Protein AF-A0A958F576-F1 (afdb_monomer)

Foldseek 3Di:
DDDDPVVVVVVVVVVVVVVVVVVVVVVVVVPPPPPDPALLCQQVAAKDFWKKFCVLVVVPDQWIKIKTWGQDPPQKIWIKIFIARQAEQQGADIDIDIGHNVVVVVVVVVVCVPTPMDGDPLLCSLLSNVVSQVRNVLLVHHHDPCCVSRNSNNRPRHNVPDPDDRHGHDPPAHEAEDDPPQDPVNLVVSQVSNCVNQNNPRYHYDYPDDPPPPPDDDDD

Nearest PDB structures (foldseek):
  3n8b-assembly1_A  TM=5.168E-01  e=1.130E+00  Borreliella burgdorferi
  3nm7-assembly2_D  TM=4.963E-01  e=9.436E-01  Borreliella burgdorferi
  3nm7-assembly1_A  TM=4.891E-01  e=9.436E-01  Borreliella burgdorferi
  1yqf-assembly2_E  TM=3.258E-01  e=5.085E+00  Leishmania major

Radius of gyration: 24.48 Å; Cα contacts (8 Å, |Δi|>4): 348; chains: 1; bounding box: 50×75×63 Å

Sequence (220 aa):
MAKSKKQKQKKLAAKRGKKVIKKKRALAQAGPASAVKTFSDAGRFPVHESLVSTELFDGNVGMCTAILSRKLPAGHIAAGVFMIDLYCLGVKNADARIFTTYEYREYIALLEQRHNFREIEAPCLVKLVQSSVDYARDLGLLPHNDYRKAHKIFGDIDAATCATEYTFGKDGKPFYIAGPYDSPLRIKQIVDQLTKRLGPDGFEVVIPMGNVDDFGDEAD

Secondary structure (DSSP, 8-state):
----HHHHHHHHHHHHHHHHHHHHHHHHHTSSTTS-SSGGGGGGSPEEEEEEEGGGGSTT--EEEEEEEEE-GGGEEEEEEEEEETTTTEEEEEEEEEEEHHHHHHHHHHHHTT--EEE--HHHHHHHHHHHHHHHHHTT----TTHHHHGGGGTT--GGG-------SBTTB-EEE--TT--HHHHHHHHHHHHHHH-TTSSEEE-----S-S------

Structure (mmCIF, N/CA/C/O backbone):
data_AF-A0A958F576-F1
#
_entry.id   AF-A0A958F576-F1
#
loop_
_atom_site.group_PDB
_atom_site.id
_atom_site.type_symbol
_atom_site.label_atom_id
_atom_site.label_alt_id
_atom_site.label_comp_id
_atom_site.label_asym_id
_atom_site.label_entity_id
_atom_site.label_seq_id
_atom_site.pdbx_PDB_ins_code
_atom_site.Cartn_x
_atom_site.Cartn_y
_atom_site.Cartn_z
_atom_site.occupancy
_atom_site.B_iso_or_equiv
_atom_site.auth_seq_id
_atom_site.auth_comp_id
_atom_site.auth_asym_id
_atom_site.auth_atom_id
_atom_site.pdbx_PDB_model_num
ATOM 1 N N . MET A 1 1 ? 20.887 57.560 -30.561 1.00 47.50 1 MET A N 1
ATOM 2 C CA . MET A 1 1 ? 21.987 56.741 -29.993 1.00 47.50 1 MET A CA 1
ATOM 3 C C . MET A 1 1 ? 21.957 55.317 -30.553 1.00 47.50 1 MET A C 1
ATOM 5 O O . MET A 1 1 ? 21.042 54.554 -30.259 1.00 47.50 1 MET A O 1
ATOM 9 N N . ALA A 1 2 ? 22.915 54.967 -31.417 1.00 49.81 2 ALA A N 1
ATOM 10 C CA . ALA A 1 2 ? 22.964 53.680 -32.113 1.00 49.81 2 ALA A CA 1
ATOM 11 C C . ALA A 1 2 ? 23.602 52.593 -31.228 1.00 49.81 2 ALA A C 1
ATOM 13 O O . ALA A 1 2 ? 24.783 52.664 -30.901 1.00 49.81 2 ALA A O 1
ATOM 14 N N . LYS A 1 3 ? 22.837 51.561 -30.843 1.00 50.25 3 LYS A N 1
ATOM 15 C CA . LYS A 1 3 ? 23.388 50.396 -30.124 1.00 50.25 3 LYS A CA 1
ATOM 16 C C . LYS A 1 3 ? 24.477 49.740 -30.985 1.00 50.25 3 LYS A C 1
ATOM 18 O O . LYS A 1 3 ? 24.178 49.264 -32.083 1.00 50.25 3 LYS A O 1
ATOM 23 N N . SER A 1 4 ? 25.713 49.732 -30.477 1.00 59.97 4 SER A N 1
ATOM 24 C CA . SER A 1 4 ? 26.921 49.219 -31.141 1.00 59.97 4 SER A CA 1
ATOM 25 C C . SER A 1 4 ? 26.678 47.858 -31.808 1.00 59.97 4 SER A C 1
ATOM 27 O O . SER A 1 4 ? 26.102 46.950 -31.198 1.00 59.97 4 SER A O 1
ATOM 29 N N . LYS A 1 5 ? 27.137 47.699 -33.062 1.00 57.03 5 LYS A N 1
ATOM 30 C CA . LYS A 1 5 ? 27.028 46.464 -33.873 1.00 57.03 5 LYS A CA 1
ATOM 31 C C . LYS A 1 5 ? 27.432 45.200 -33.083 1.00 57.03 5 LYS A C 1
ATOM 33 O O . LYS A 1 5 ? 26.807 44.149 -33.241 1.00 57.03 5 LYS A O 1
ATOM 38 N N . LYS A 1 6 ? 28.373 45.334 -32.137 1.00 58.56 6 LYS A N 1
ATOM 39 C CA . LYS A 1 6 ? 28.862 44.275 -31.233 1.00 58.56 6 LYS A CA 1
ATOM 40 C C . LYS A 1 6 ? 27.783 43.749 -30.266 1.00 58.56 6 LYS A C 1
ATOM 42 O O . LYS A 1 6 ? 27.692 42.546 -30.027 1.00 58.56 6 LYS A O 1
ATOM 47 N N . GLN A 1 7 ? 26.893 44.613 -29.766 1.00 55.12 7 GLN A N 1
ATOM 48 C CA . GLN A 1 7 ? 25.775 44.212 -28.896 1.00 55.12 7 GLN A CA 1
ATOM 49 C C . GLN A 1 7 ? 24.659 43.486 -29.669 1.00 55.12 7 GLN A C 1
ATOM 51 O O . GLN A 1 7 ? 24.026 42.573 -29.130 1.00 55.12 7 GLN A O 1
ATOM 56 N N . LYS A 1 8 ? 24.431 43.846 -30.943 1.00 59.03 8 LYS A N 1
ATOM 57 C CA . LYS A 1 8 ? 23.467 43.150 -31.818 1.00 59.03 8 LYS A CA 1
ATOM 58 C C . LYS A 1 8 ? 23.947 41.736 -32.178 1.00 59.03 8 LYS A C 1
ATOM 60 O O . LYS A 1 8 ? 23.158 40.797 -32.068 1.00 59.03 8 LYS A O 1
ATOM 65 N N . GLN A 1 9 ? 25.231 41.556 -32.504 1.00 63.03 9 GLN A N 1
ATOM 66 C CA . GLN A 1 9 ? 25.816 40.230 -32.774 1.00 63.03 9 GLN A CA 1
ATOM 67 C C . GLN A 1 9 ? 25.763 39.297 -31.554 1.00 63.03 9 GLN A C 1
ATOM 69 O O . GLN A 1 9 ? 25.331 38.150 -31.686 1.00 63.03 9 GLN A O 1
ATOM 74 N N . LYS A 1 10 ? 26.085 39.790 -30.347 1.00 64.38 10 LYS A N 1
ATOM 75 C CA . LYS A 1 10 ? 26.026 38.982 -29.111 1.00 64.38 10 LYS A CA 1
ATOM 76 C C . LYS A 1 10 ? 24.599 38.504 -28.790 1.00 64.38 10 LYS A C 1
ATOM 78 O O . LYS A 1 10 ? 24.405 37.356 -28.396 1.00 64.38 10 LYS A O 1
ATOM 83 N N . LYS A 1 11 ? 23.576 39.337 -29.034 1.00 60.34 11 LYS A N 1
ATOM 84 C CA . LYS A 1 11 ? 22.159 38.945 -28.872 1.00 60.34 11 LYS A CA 1
ATOM 85 C C . LYS A 1 11 ? 21.701 37.900 -29.895 1.00 60.34 11 LYS A C 1
ATOM 87 O O . LYS A 1 11 ? 20.931 37.009 -29.539 1.00 60.34 11 LYS A O 1
ATOM 92 N N . LEU A 1 12 ? 22.159 37.987 -31.145 1.00 60.62 12 LEU A N 1
ATOM 93 C CA . LEU A 1 12 ? 21.833 37.005 -32.187 1.00 60.62 12 LEU A CA 1
ATOM 94 C C . LEU A 1 12 ? 22.478 35.641 -31.903 1.00 60.62 12 LEU A C 1
ATOM 96 O O . LEU A 1 12 ? 21.800 34.618 -32.019 1.00 60.62 12 LEU A O 1
ATOM 100 N N . ALA A 1 13 ? 23.734 35.627 -31.447 1.00 65.31 13 ALA A N 1
ATOM 101 C CA . ALA A 1 13 ? 24.424 34.411 -31.016 1.00 65.31 13 ALA A CA 1
ATOM 102 C C . ALA A 1 13 ? 23.729 33.756 -29.808 1.00 65.31 13 ALA A C 1
ATOM 104 O O . ALA A 1 13 ? 23.451 32.558 -29.835 1.00 65.31 13 ALA A O 1
ATOM 105 N N . ALA A 1 14 ? 23.325 34.544 -28.804 1.00 63.31 14 ALA A N 1
ATOM 106 C CA . ALA A 1 14 ? 22.578 34.041 -27.648 1.00 63.31 14 ALA A CA 1
ATOM 107 C C . ALA A 1 14 ? 21.194 33.473 -28.027 1.00 63.31 14 ALA A C 1
ATOM 109 O O . ALA A 1 14 ? 20.782 32.437 -27.505 1.00 63.31 14 ALA A O 1
ATOM 110 N N . LYS A 1 15 ? 20.473 34.105 -28.968 1.00 64.62 15 LYS A N 1
ATOM 111 C CA . LYS A 1 15 ? 19.193 33.579 -29.483 1.00 64.62 15 LYS A CA 1
ATOM 112 C C . LYS A 1 15 ? 19.375 32.278 -30.270 1.00 64.62 15 LYS A C 1
ATOM 114 O O . LYS A 1 15 ? 18.554 31.373 -30.126 1.00 64.62 15 LYS A O 1
ATOM 119 N N . ARG A 1 16 ? 20.437 32.163 -31.075 1.00 65.31 16 ARG A N 1
ATOM 120 C CA . ARG A 1 16 ? 20.791 30.923 -31.787 1.00 65.31 16 ARG A CA 1
ATOM 121 C C . ARG A 1 16 ? 21.164 29.806 -30.811 1.00 65.31 16 ARG A C 1
ATOM 123 O O . ARG A 1 16 ? 20.603 28.723 -30.929 1.00 65.31 16 ARG A O 1
ATOM 130 N N . GLY A 1 17 ? 21.982 30.092 -29.796 1.00 59.75 17 GLY A N 1
ATOM 131 C CA . GLY A 1 17 ? 22.319 29.142 -28.730 1.00 59.75 17 GLY A CA 1
ATOM 132 C C . GLY A 1 17 ? 21.080 28.622 -27.995 1.00 59.75 17 GLY A C 1
ATOM 133 O O . GLY A 1 17 ? 20.888 27.415 -27.886 1.00 59.75 17 GLY A O 1
ATOM 134 N N . LYS A 1 18 ? 20.157 29.514 -27.608 1.00 64.00 18 LYS A N 1
ATOM 135 C CA . LYS A 1 18 ? 18.875 29.125 -26.987 1.00 64.00 18 LYS A CA 1
ATOM 136 C C . LYS A 1 18 ? 17.995 28.272 -27.910 1.00 64.00 18 LYS A C 1
ATOM 138 O O . LYS A 1 18 ? 17.372 27.325 -27.439 1.00 64.00 18 LYS A O 1
ATOM 143 N N . LYS A 1 19 ? 17.956 28.559 -29.219 1.00 61.44 19 LYS A N 1
ATOM 144 C CA . LYS A 1 19 ? 17.225 27.735 -30.203 1.00 61.44 19 LYS A CA 1
ATOM 145 C C . LYS A 1 19 ? 17.846 26.347 -30.377 1.00 61.44 19 LYS A C 1
ATOM 147 O O . LYS A 1 19 ? 17.103 25.375 -30.453 1.00 61.44 19 LYS A O 1
ATOM 152 N N . VAL A 1 20 ? 19.175 26.240 -30.396 1.00 63.12 20 VAL A N 1
ATOM 153 C CA . VAL A 1 20 ? 19.886 24.953 -30.494 1.00 63.12 20 VAL A CA 1
ATOM 154 C C . VAL A 1 20 ? 19.676 24.115 -29.232 1.00 63.12 20 VAL A C 1
ATOM 156 O O . VAL A 1 20 ? 19.376 22.932 -29.346 1.00 63.12 20 VAL A O 1
ATOM 159 N N . ILE A 1 21 ? 19.729 24.725 -28.043 1.00 64.12 21 ILE A N 1
ATOM 160 C CA . ILE A 1 21 ? 19.433 24.046 -26.769 1.00 64.12 21 ILE A CA 1
ATOM 161 C C . ILE A 1 21 ? 17.972 23.580 -26.728 1.00 64.12 21 ILE A C 1
ATOM 163 O O . ILE A 1 21 ? 17.709 22.434 -26.373 1.00 64.12 21 ILE A O 1
ATOM 167 N N . LYS A 1 22 ? 17.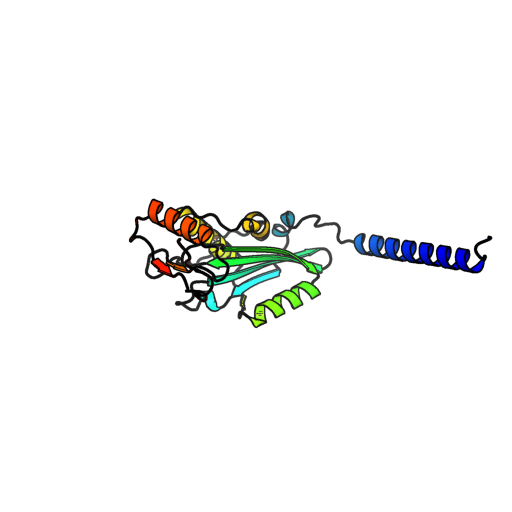017 24.418 -27.160 1.00 62.47 22 LYS A N 1
ATOM 168 C CA . LYS A 1 22 ? 15.595 24.039 -27.239 1.00 62.47 22 LYS A CA 1
ATOM 169 C C . LYS A 1 22 ? 15.362 22.897 -28.235 1.00 62.47 22 LYS A C 1
ATOM 171 O O . LYS A 1 22 ? 14.608 21.983 -27.927 1.00 62.47 22 LYS A O 1
ATOM 176 N N . LYS A 1 23 ? 16.040 22.911 -29.390 1.00 61.75 23 LYS A N 1
ATOM 177 C CA . LYS A 1 23 ? 15.965 21.840 -30.398 1.00 61.75 23 LYS A CA 1
ATOM 178 C C . LYS A 1 23 ? 16.600 20.539 -29.893 1.00 61.75 23 LYS A C 1
ATOM 180 O O . LYS A 1 23 ? 16.002 19.491 -30.074 1.00 61.75 23 LYS A O 1
ATOM 185 N N . LYS A 1 24 ? 17.745 20.601 -29.198 1.00 60.56 24 LYS A N 1
ATOM 186 C CA . LYS A 1 24 ? 18.370 19.436 -28.540 1.00 60.56 24 LYS A CA 1
ATOM 187 C C . LYS A 1 24 ? 17.491 18.853 -27.429 1.00 60.56 24 LYS A C 1
ATOM 189 O O . LYS A 1 24 ? 17.358 17.642 -27.367 1.00 60.56 24 LYS A O 1
ATOM 194 N N . ARG A 1 25 ? 16.836 19.689 -26.610 1.00 59.47 25 ARG A N 1
ATOM 195 C CA . ARG A 1 25 ? 15.838 19.237 -25.619 1.00 59.47 25 ARG A CA 1
ATOM 196 C C . ARG A 1 25 ? 14.621 18.583 -26.276 1.00 59.47 25 ARG A C 1
ATOM 198 O O . ARG A 1 25 ? 14.193 17.538 -25.816 1.00 59.47 25 ARG A O 1
ATOM 205 N N . ALA A 1 26 ? 14.101 19.163 -27.358 1.00 58.22 26 ALA A N 1
ATOM 206 C CA . ALA A 1 26 ? 12.977 18.589 -28.098 1.00 58.22 26 ALA A CA 1
ATOM 207 C C . ALA A 1 26 ? 13.342 17.254 -28.774 1.00 58.22 26 ALA A C 1
ATOM 209 O O . ALA A 1 26 ? 12.542 16.334 -28.756 1.00 58.22 26 ALA A O 1
ATOM 210 N N . LEU A 1 27 ? 14.561 17.123 -29.311 1.00 56.56 27 LEU A N 1
ATOM 211 C CA . LEU A 1 27 ? 15.077 15.871 -29.881 1.00 56.56 27 LEU A CA 1
ATOM 212 C C . LEU A 1 27 ? 15.361 14.810 -28.805 1.00 56.56 27 LEU A C 1
ATOM 214 O O . LEU A 1 27 ? 15.092 13.640 -29.037 1.00 56.56 27 LEU A O 1
ATOM 218 N N . ALA A 1 28 ? 15.834 15.210 -27.619 1.00 56.44 28 ALA A N 1
ATOM 219 C CA . ALA A 1 28 ? 15.998 14.313 -26.471 1.00 56.44 28 ALA A CA 1
ATOM 220 C C . ALA A 1 28 ? 14.649 13.831 -25.902 1.00 56.44 28 ALA A C 1
ATOM 222 O O . ALA A 1 28 ? 14.557 12.712 -25.415 1.00 56.44 28 ALA A O 1
ATOM 223 N N . GLN A 1 29 ? 13.595 14.647 -26.011 1.00 55.66 29 GLN A N 1
ATOM 224 C CA . GLN A 1 29 ? 12.214 14.262 -25.686 1.00 55.66 29 GLN A CA 1
ATOM 225 C C . GLN A 1 29 ? 11.520 13.472 -26.811 1.00 55.66 29 GLN A C 1
ATOM 227 O O . GLN A 1 29 ? 10.472 12.885 -26.572 1.00 55.66 29 GLN A O 1
ATOM 232 N N . ALA A 1 30 ? 12.091 13.446 -28.019 1.00 49.88 30 ALA A N 1
ATOM 233 C CA . ALA A 1 30 ? 11.545 12.771 -29.199 1.00 49.88 30 ALA A CA 1
ATOM 234 C C . ALA A 1 30 ? 12.306 11.483 -29.574 1.00 49.88 30 ALA A C 1
ATOM 236 O O . ALA A 1 30 ? 12.159 10.984 -30.689 1.00 49.88 30 ALA A O 1
ATOM 237 N N . GLY A 1 31 ? 13.125 10.942 -28.662 1.00 46.16 31 GLY A N 1
ATOM 238 C CA . GLY A 1 31 ? 13.634 9.573 -28.784 1.00 46.16 31 GLY A CA 1
ATOM 239 C C . GLY A 1 31 ? 12.496 8.539 -28.709 1.00 46.16 31 GLY A C 1
ATOM 240 O O . GLY A 1 31 ? 11.346 8.915 -28.488 1.00 46.16 31 GLY A O 1
ATOM 241 N N . PRO A 1 32 ? 12.775 7.225 -28.813 1.00 42.78 32 PRO A N 1
ATOM 242 C CA . PRO A 1 32 ? 11.759 6.158 -28.865 1.00 42.78 32 PRO A CA 1
ATOM 243 C C . PRO A 1 32 ? 10.884 6.016 -27.598 1.00 42.78 32 PRO A C 1
ATOM 245 O O . PRO A 1 32 ? 10.101 5.079 -27.479 1.00 42.78 32 PRO A O 1
ATOM 248 N N . ALA A 1 33 ? 10.984 6.950 -26.652 1.00 45.16 33 ALA A N 1
ATOM 249 C CA . ALA A 1 33 ? 10.232 7.065 -25.407 1.00 45.16 33 ALA A CA 1
ATOM 250 C C . ALA A 1 33 ? 8.749 7.475 -25.597 1.00 45.16 33 ALA A C 1
ATOM 252 O O . ALA A 1 33 ? 8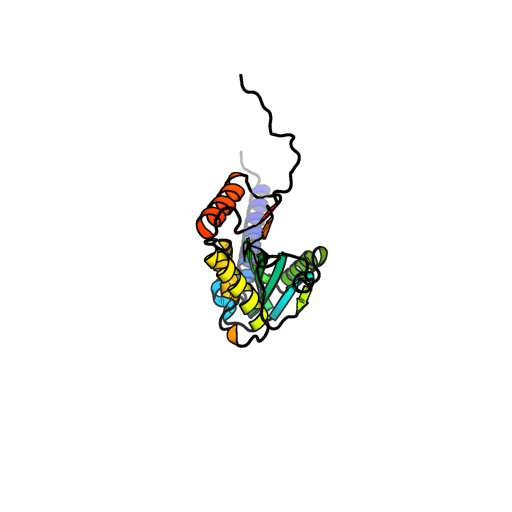.175 8.150 -24.750 1.00 45.16 33 ALA A O 1
ATOM 253 N N . SER A 1 34 ? 8.104 7.081 -26.701 1.00 46.72 34 SER A N 1
ATOM 254 C CA . SER A 1 34 ? 6.727 7.490 -27.036 1.00 46.72 34 SER A CA 1
ATOM 255 C C . SER A 1 34 ? 5.647 6.450 -26.697 1.00 46.72 34 SER A C 1
ATOM 257 O O . SER A 1 34 ? 4.468 6.720 -26.931 1.00 46.72 34 SER A O 1
ATOM 259 N N . ALA A 1 35 ? 5.992 5.268 -26.182 1.00 51.31 35 ALA A N 1
ATOM 260 C CA . ALA A 1 35 ? 4.990 4.220 -25.963 1.00 51.31 35 ALA A CA 1
ATOM 261 C C . ALA A 1 35 ? 4.132 4.428 -24.699 1.00 51.31 35 ALA A C 1
ATOM 263 O O . ALA A 1 35 ? 2.982 4.007 -24.680 1.00 51.31 35 ALA A O 1
ATOM 264 N N . VAL A 1 36 ? 4.645 5.106 -23.665 1.00 55.22 36 VAL A N 1
ATOM 265 C CA . VAL A 1 36 ? 3.916 5.317 -22.401 1.00 55.22 36 VAL A CA 1
ATOM 266 C C . VAL A 1 36 ? 3.690 6.808 -22.200 1.00 55.22 36 VAL A C 1
ATOM 268 O O . VAL A 1 36 ? 4.561 7.524 -21.713 1.00 55.22 36 VAL A O 1
ATOM 271 N N . LYS A 1 37 ? 2.519 7.299 -22.618 1.00 61.12 37 LYS A N 1
ATOM 272 C CA . LYS A 1 37 ? 2.140 8.712 -22.438 1.00 61.12 37 LYS A CA 1
ATOM 273 C C . LYS A 1 37 ? 1.656 9.005 -21.017 1.00 61.12 37 LYS A C 1
ATOM 275 O O . LYS A 1 37 ? 1.690 10.159 -20.598 1.00 61.12 37 LYS A O 1
ATOM 280 N N . THR A 1 38 ? 1.197 7.986 -20.283 1.00 79.38 38 THR A N 1
ATOM 281 C CA . THR A 1 38 ? 0.620 8.131 -18.940 1.00 79.38 38 THR A CA 1
ATOM 282 C C . THR A 1 38 ? 0.954 6.934 -18.046 1.00 79.38 38 THR A C 1
ATOM 284 O O . THR A 1 38 ? 1.108 5.818 -18.531 1.00 79.38 38 THR A O 1
ATOM 287 N N . PHE A 1 39 ? 1.031 7.149 -16.727 1.00 88.56 39 PHE A N 1
ATOM 288 C CA . PHE A 1 39 ? 1.230 6.071 -15.743 1.00 88.56 39 PHE A CA 1
ATOM 289 C C . PHE A 1 39 ? 0.133 4.994 -15.813 1.00 88.56 39 PHE A C 1
ATOM 291 O O . PHE A 1 39 ? 0.384 3.837 -15.500 1.00 88.56 39 PHE A O 1
ATOM 298 N N . SER A 1 40 ? -1.072 5.361 -16.256 1.00 86.50 40 SER A N 1
ATOM 299 C CA . SER A 1 40 ? -2.235 4.472 -16.318 1.00 86.50 40 SER A CA 1
ATOM 300 C C . SER A 1 40 ? -2.026 3.228 -17.187 1.00 86.50 40 SER A C 1
ATOM 302 O O . SER A 1 40 ? -2.685 2.222 -16.951 1.00 86.50 40 SER A O 1
ATOM 304 N N . ASP A 1 41 ? -1.105 3.274 -18.154 1.00 89.56 41 ASP A N 1
ATOM 305 C CA . ASP A 1 41 ? -0.807 2.145 -19.043 1.00 89.56 41 ASP A CA 1
ATOM 306 C C . ASP A 1 41 ? 0.246 1.180 -18.465 1.00 89.56 41 ASP A C 1
ATOM 308 O O . ASP A 1 41 ? 0.487 0.112 -19.030 1.00 89.56 41 ASP A O 1
ATOM 312 N N . ALA A 1 42 ? 0.881 1.534 -17.341 1.00 93.81 42 ALA A N 1
ATOM 313 C CA . ALA A 1 42 ? 2.022 0.805 -16.786 1.00 93.81 42 ALA A CA 1
ATOM 314 C C . ALA A 1 42 ? 1.699 -0.647 -16.394 1.00 93.81 42 ALA A C 1
ATOM 316 O O . ALA A 1 42 ? 2.565 -1.513 -16.502 1.00 93.81 42 ALA A O 1
ATOM 317 N N . GLY A 1 43 ? 0.456 -0.927 -15.990 1.00 95.25 43 GLY A N 1
ATOM 318 C CA . GLY A 1 43 ? 0.023 -2.262 -15.568 1.00 95.25 43 GLY A CA 1
ATOM 319 C C . GLY A 1 43 ? 0.096 -3.339 -16.659 1.00 95.25 43 GLY A C 1
ATOM 320 O O . GLY A 1 43 ? 0.063 -4.516 -16.334 1.00 95.25 43 GLY A O 1
ATOM 321 N N . ARG A 1 44 ? 0.235 -2.962 -17.938 1.00 94.50 44 ARG A N 1
ATOM 322 C CA . ARG A 1 44 ? 0.343 -3.897 -19.076 1.00 94.50 44 ARG A CA 1
ATOM 323 C C . ARG A 1 44 ? 1.754 -4.429 -19.324 1.00 94.50 44 ARG A C 1
ATOM 325 O O . ARG A 1 44 ? 1.945 -5.294 -20.173 1.00 94.50 44 ARG A O 1
ATOM 332 N N . PHE A 1 45 ? 2.754 -3.852 -18.668 1.00 96.25 45 PHE A N 1
ATOM 333 C CA . PHE A 1 45 ? 4.154 -4.199 -18.895 1.00 96.25 45 PHE A CA 1
ATOM 334 C C . PHE A 1 45 ? 4.630 -5.275 -17.913 1.00 96.25 45 PHE A C 1
ATOM 336 O O . PHE A 1 45 ? 3.978 -5.493 -16.900 1.00 96.25 45 PHE A O 1
ATOM 343 N N . PRO A 1 46 ? 5.756 -5.962 -18.150 1.00 97.06 46 PRO A N 1
ATOM 344 C CA . PRO A 1 46 ? 6.266 -6.951 -17.203 1.00 97.06 46 PRO A CA 1
ATOM 345 C C . PRO A 1 46 ? 6.595 -6.336 -15.837 1.00 97.06 46 PRO A C 1
ATOM 347 O O . PRO A 1 46 ? 7.105 -5.212 -15.767 1.00 97.06 46 PRO A O 1
ATOM 350 N N . VAL A 1 47 ? 6.332 -7.078 -14.756 1.00 98.31 47 VAL A N 1
ATOM 351 C CA . VAL A 1 47 ? 6.776 -6.701 -13.405 1.00 98.31 47 VAL A CA 1
ATOM 352 C C . VAL A 1 47 ? 8.300 -6.572 -13.404 1.00 98.31 47 VAL A C 1
ATOM 354 O O . VAL A 1 47 ? 9.011 -7.399 -13.976 1.00 98.31 47 VAL A O 1
ATOM 357 N N . HIS A 1 48 ? 8.792 -5.486 -12.817 1.00 97.88 48 HIS A N 1
ATOM 358 C CA . HIS A 1 48 ? 10.208 -5.286 -12.570 1.00 97.88 48 HIS A CA 1
ATOM 359 C C . HIS A 1 48 ? 10.589 -5.822 -11.197 1.00 97.88 48 HIS A C 1
ATOM 361 O O . HIS A 1 48 ? 11.473 -6.671 -11.136 1.00 97.88 48 HIS A O 1
ATOM 367 N N . GLU A 1 49 ? 9.943 -5.312 -10.149 1.00 97.81 49 GLU A N 1
ATOM 368 C CA . GLU A 1 49 ? 10.147 -5.691 -8.754 1.00 97.81 49 GLU A CA 1
ATOM 369 C C . GLU A 1 49 ? 8.819 -5.590 -8.000 1.00 97.81 49 GLU A C 1
ATOM 371 O O . GLU A 1 49 ? 7.920 -4.824 -8.366 1.00 97.81 49 GLU A O 1
ATOM 376 N N . SER A 1 50 ? 8.716 -6.376 -6.936 1.00 98.56 50 SER A N 1
ATOM 377 C CA . SER A 1 50 ? 7.605 -6.386 -5.994 1.00 98.56 50 SER A CA 1
ATOM 378 C C . SER A 1 50 ? 8.214 -6.462 -4.602 1.00 98.56 50 SER A C 1
ATOM 380 O O . SER A 1 50 ? 8.709 -7.510 -4.191 1.00 98.56 50 SER A O 1
ATOM 382 N N . LEU A 1 51 ? 8.256 -5.321 -3.922 1.00 98.38 51 LEU A N 1
ATOM 383 C CA . LEU A 1 51 ? 8.968 -5.134 -2.666 1.00 98.38 51 LEU A CA 1
ATOM 384 C C . LEU A 1 51 ? 7.982 -4.782 -1.564 1.00 98.38 51 LEU A C 1
ATOM 386 O O . LEU A 1 51 ? 7.032 -4.025 -1.774 1.00 98.38 51 LEU A O 1
ATOM 390 N N . VAL A 1 52 ? 8.241 -5.283 -0.367 1.00 97.38 52 VAL A N 1
ATOM 391 C CA . VAL A 1 52 ? 7.524 -4.872 0.833 1.00 97.38 52 VAL A CA 1
ATOM 392 C C . VAL A 1 52 ? 8.505 -4.658 1.970 1.00 97.38 52 VAL A C 1
ATOM 394 O O . VAL A 1 52 ? 9.531 -5.336 2.059 1.00 97.38 52 VAL A O 1
ATOM 397 N N . SER A 1 53 ? 8.213 -3.674 2.806 1.00 95.88 53 SER A N 1
ATOM 398 C CA . SER A 1 53 ? 9.051 -3.352 3.945 1.00 95.88 53 SER A CA 1
ATOM 399 C C . SER A 1 53 ? 9.001 -4.489 4.978 1.00 95.88 53 SER A C 1
ATOM 401 O O . SER A 1 53 ? 7.972 -5.160 5.130 1.00 95.88 53 SER A O 1
ATOM 403 N N . THR A 1 54 ? 10.124 -4.781 5.636 1.00 93.38 54 THR A N 1
ATOM 404 C CA . THR A 1 54 ? 10.258 -5.960 6.511 1.00 93.38 54 THR A CA 1
ATOM 405 C C . THR A 1 54 ? 9.349 -5.902 7.730 1.00 93.38 54 THR A C 1
ATOM 407 O O . THR A 1 54 ? 8.989 -6.952 8.253 1.00 93.38 54 THR A O 1
ATOM 410 N N . GLU A 1 55 ? 8.914 -4.703 8.118 1.00 88.94 55 GLU A N 1
ATOM 411 C CA . GLU A 1 55 ? 7.988 -4.463 9.223 1.00 88.94 55 GLU A CA 1
ATOM 412 C C . GLU A 1 55 ? 6.665 -5.223 9.066 1.00 88.94 55 GLU A C 1
ATOM 414 O O . GLU A 1 55 ? 6.046 -5.564 10.064 1.00 88.94 55 GLU A O 1
ATOM 419 N N . LEU A 1 56 ? 6.248 -5.562 7.837 1.00 88.94 56 LEU A N 1
ATOM 420 C CA . LEU A 1 56 ? 5.070 -6.410 7.607 1.00 88.94 56 LEU A CA 1
ATOM 421 C C . LEU A 1 56 ? 5.172 -7.779 8.310 1.00 88.94 56 LEU A C 1
ATOM 423 O O . LEU A 1 56 ? 4.154 -8.398 8.607 1.00 88.94 56 LEU A O 1
ATOM 427 N N . PHE A 1 57 ? 6.388 -8.273 8.545 1.00 85.38 57 PHE A N 1
ATOM 428 C CA . PHE A 1 57 ? 6.643 -9.579 9.163 1.00 85.38 57 PHE A CA 1
ATOM 429 C C . PHE A 1 57 ? 7.004 -9.469 10.641 1.00 85.38 57 PHE A C 1
ATOM 431 O O . PHE A 1 57 ? 7.095 -10.488 11.327 1.00 85.38 57 PHE A O 1
ATOM 438 N N . ASP A 1 58 ? 7.158 -8.244 11.132 1.00 81.19 58 ASP A N 1
ATOM 439 C CA . ASP A 1 58 ? 7.354 -7.955 12.537 1.00 81.19 58 ASP A CA 1
ATOM 440 C C . ASP A 1 58 ? 5.965 -7.820 13.166 1.00 81.19 58 ASP A C 1
ATOM 442 O O . ASP A 1 58 ? 5.286 -6.808 13.008 1.00 81.19 58 ASP A O 1
ATOM 446 N N . GLY A 1 59 ? 5.517 -8.857 13.883 1.00 65.00 59 GLY A N 1
ATOM 447 C CA . GLY A 1 59 ? 4.137 -9.001 14.384 1.00 65.00 59 GLY A CA 1
ATOM 448 C C . GLY A 1 59 ? 3.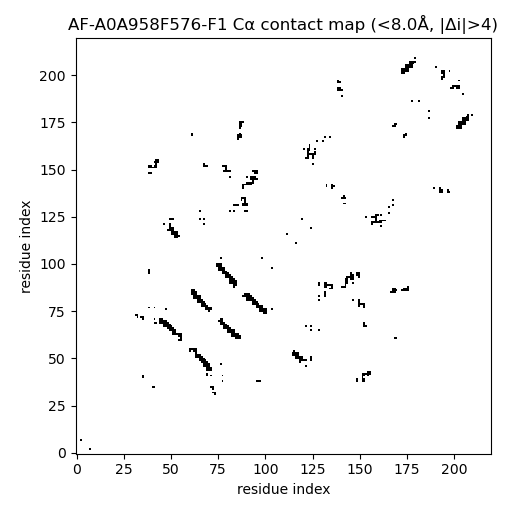621 -7.925 15.355 1.00 65.00 59 GLY A C 1
ATOM 449 O O . GLY A 1 59 ? 2.549 -8.094 15.922 1.00 65.00 59 GLY A O 1
ATOM 450 N N . ASN A 1 60 ? 4.365 -6.835 15.557 1.00 70.06 60 ASN A N 1
ATOM 451 C CA . ASN A 1 60 ? 3.999 -5.688 16.386 1.00 70.06 60 ASN A CA 1
ATOM 452 C C . ASN A 1 60 ? 3.987 -4.352 15.618 1.00 70.06 60 ASN A C 1
ATOM 454 O O . ASN A 1 60 ? 3.841 -3.299 16.246 1.00 70.06 60 ASN A O 1
ATOM 458 N N . VAL A 1 61 ? 4.141 -4.350 14.288 1.00 77.06 61 VAL A N 1
ATOM 459 C CA . VAL A 1 61 ? 4.186 -3.112 13.496 1.00 77.06 61 VAL A CA 1
ATOM 460 C C . VAL A 1 61 ? 2.906 -2.931 12.679 1.00 77.06 61 VAL A C 1
ATOM 462 O O . VAL A 1 61 ? 2.583 -3.712 11.793 1.00 77.06 61 VAL A O 1
ATOM 465 N N . GLY A 1 62 ? 2.176 -1.846 12.954 1.00 89.00 62 GLY A N 1
ATOM 466 C CA . GLY A 1 62 ? 0.904 -1.523 12.291 1.00 89.00 62 GLY A CA 1
ATOM 467 C C . GLY A 1 62 ? 1.033 -0.842 10.935 1.00 89.00 62 GLY A C 1
ATOM 468 O O . GLY A 1 62 ? 0.046 -0.356 10.397 1.00 89.00 62 GLY A O 1
ATOM 469 N N . MET A 1 63 ? 2.246 -0.734 10.401 1.00 92.25 63 MET A N 1
ATOM 470 C CA . MET A 1 63 ? 2.553 0.032 9.200 1.00 92.25 63 MET A CA 1
ATOM 471 C C . MET A 1 63 ? 3.519 -0.752 8.319 1.00 92.25 63 MET A C 1
ATOM 473 O O . MET A 1 63 ? 4.520 -1.265 8.809 1.00 92.25 63 MET A O 1
ATOM 477 N N . CYS A 1 64 ? 3.283 -0.764 7.011 1.00 94.88 64 CYS A N 1
ATOM 478 C CA . CYS A 1 64 ? 4.270 -1.239 6.045 1.00 94.88 64 CYS A CA 1
ATOM 479 C C . CYS A 1 64 ? 4.266 -0.388 4.771 1.00 94.88 64 CYS A C 1
ATOM 481 O O . CYS A 1 64 ? 3.323 0.364 4.499 1.00 94.88 64 CYS A O 1
ATOM 483 N N . THR A 1 65 ? 5.336 -0.499 3.986 1.00 96.56 65 THR A N 1
ATOM 484 C CA . THR A 1 65 ? 5.430 0.108 2.654 1.00 96.56 65 THR A CA 1
ATOM 485 C C . THR A 1 65 ? 5.520 -0.986 1.601 1.00 96.56 65 THR A C 1
ATOM 487 O O . THR A 1 65 ? 6.410 -1.826 1.667 1.00 96.56 65 THR A O 1
ATOM 490 N N . ALA A 1 66 ? 4.632 -0.959 0.610 1.00 98.12 66 ALA A N 1
ATOM 491 C CA . ALA A 1 66 ? 4.646 -1.860 -0.537 1.00 98.12 66 ALA A CA 1
ATOM 492 C C . ALA A 1 66 ? 4.982 -1.092 -1.821 1.00 98.12 66 ALA A C 1
ATOM 494 O O . ALA A 1 66 ? 4.467 0.003 -2.054 1.00 98.12 66 ALA A O 1
ATOM 495 N N . ILE A 1 67 ? 5.829 -1.666 -2.669 1.00 98.62 67 ILE A N 1
ATOM 496 C CA . ILE A 1 67 ? 6.275 -1.081 -3.934 1.00 98.62 67 ILE A CA 1
ATOM 497 C C . ILE A 1 67 ? 6.105 -2.128 -5.024 1.00 98.62 67 ILE A C 1
ATOM 499 O O . ILE A 1 67 ? 6.749 -3.173 -4.992 1.00 98.62 67 ILE A O 1
ATOM 503 N N . LEU A 1 68 ? 5.277 -1.832 -6.021 1.00 98.75 68 LEU A N 1
ATOM 504 C CA . LEU A 1 68 ? 5.232 -2.615 -7.250 1.00 98.75 68 LEU A CA 1
ATOM 505 C C . LEU A 1 68 ? 5.788 -1.769 -8.382 1.00 98.75 68 LEU A C 1
ATOM 507 O O . LEU A 1 68 ? 5.347 -0.635 -8.586 1.00 98.75 68 LEU A O 1
ATOM 511 N N . SER A 1 69 ? 6.726 -2.317 -9.143 1.00 98.44 69 SER A N 1
ATOM 512 C CA . SER A 1 69 ? 7.299 -1.642 -10.299 1.00 98.44 69 SER A CA 1
ATOM 513 C C . SER A 1 69 ? 7.209 -2.491 -11.564 1.00 98.44 69 SER A C 1
ATOM 515 O O . SER A 1 69 ? 7.092 -3.714 -11.523 1.00 98.44 69 SER A O 1
ATOM 517 N N . ARG A 1 70 ? 7.196 -1.833 -12.726 1.00 98.06 70 ARG A N 1
ATOM 518 C CA . ARG A 1 70 ? 7.010 -2.442 -14.053 1.00 98.06 70 ARG A CA 1
ATOM 519 C C . ARG A 1 70 ? 8.054 -1.892 -15.029 1.00 98.06 70 ARG A C 1
ATOM 521 O O . ARG A 1 70 ? 8.301 -0.681 -15.052 1.00 98.06 70 ARG A O 1
ATOM 528 N N . LYS A 1 71 ? 8.656 -2.763 -15.849 1.00 96.69 71 LYS A N 1
ATOM 529 C CA . LYS A 1 71 ? 9.663 -2.380 -16.860 1.00 96.69 71 LYS A CA 1
ATOM 530 C C . LYS A 1 71 ? 8.978 -1.801 -18.092 1.00 96.69 71 LYS A C 1
ATOM 532 O O . LYS A 1 71 ? 8.329 -2.523 -18.842 1.00 96.69 71 LYS A O 1
ATOM 537 N N . LEU A 1 72 ? 9.151 -0.507 -18.328 1.00 94.62 72 LEU A N 1
ATOM 538 C CA . LEU A 1 72 ? 8.603 0.181 -19.493 1.00 94.62 72 LEU A CA 1
ATOM 539 C C . LEU A 1 72 ? 9.597 0.183 -20.674 1.00 94.62 72 LEU A C 1
ATOM 541 O O . LEU A 1 72 ? 10.800 -0.038 -20.494 1.00 94.62 72 LEU A O 1
ATOM 545 N N . PRO A 1 73 ? 9.135 0.500 -21.899 1.00 90.25 73 PRO A N 1
ATOM 546 C CA . PRO A 1 73 ? 10.009 0.683 -23.051 1.00 90.25 73 PRO A CA 1
ATOM 547 C C . PRO A 1 73 ? 11.073 1.768 -22.832 1.00 90.25 73 PRO A C 1
ATOM 549 O O . PRO A 1 73 ? 10.920 2.686 -22.021 1.00 90.25 73 PRO A O 1
ATOM 552 N N . ALA A 1 74 ? 12.159 1.677 -23.602 1.00 86.50 74 ALA A N 1
ATOM 553 C CA . ALA A 1 74 ? 13.300 2.593 -23.527 1.00 86.50 74 ALA A CA 1
ATOM 554 C C . ALA A 1 74 ? 13.978 2.663 -22.138 1.00 86.50 74 ALA A C 1
ATOM 556 O O . ALA A 1 74 ? 14.581 3.679 -21.804 1.00 86.50 74 ALA A O 1
ATOM 557 N N . GLY A 1 75 ? 13.892 1.593 -21.336 1.00 86.31 75 GLY A N 1
ATOM 558 C CA . GLY A 1 75 ? 14.606 1.483 -20.056 1.00 86.31 75 GLY A CA 1
ATOM 559 C C . GLY A 1 75 ? 14.028 2.344 -18.929 1.00 86.31 75 GLY A C 1
ATOM 560 O O . GLY A 1 75 ? 14.747 2.695 -17.989 1.00 86.31 75 GLY A O 1
ATOM 561 N N . HIS A 1 76 ? 12.750 2.715 -19.027 1.00 94.25 76 HIS A N 1
ATOM 562 C CA . HIS A 1 76 ? 12.038 3.388 -17.943 1.00 94.25 76 HIS A CA 1
ATOM 563 C C . HIS A 1 76 ? 11.399 2.369 -16.999 1.00 94.25 76 HIS A C 1
ATOM 565 O O . HIS A 1 76 ? 11.151 1.221 -17.368 1.00 94.25 76 HIS A O 1
ATOM 571 N N . ILE A 1 77 ? 11.100 2.806 -15.783 1.00 97.06 77 ILE A N 1
ATOM 572 C CA . ILE A 1 77 ? 10.435 2.007 -14.756 1.00 97.06 77 ILE A CA 1
ATOM 573 C C . ILE A 1 77 ? 9.254 2.818 -14.238 1.00 97.06 77 ILE A C 1
ATOM 575 O O . ILE A 1 77 ? 9.419 3.969 -13.844 1.00 97.06 77 ILE A O 1
ATOM 579 N N . ALA A 1 78 ? 8.058 2.240 -14.252 1.00 97.62 78 ALA A N 1
ATOM 580 C CA . ALA A 1 78 ? 6.933 2.778 -13.491 1.00 97.62 78 ALA A CA 1
ATOM 581 C C . ALA A 1 78 ? 6.913 2.116 -12.119 1.00 97.62 78 ALA A C 1
ATOM 583 O O . ALA A 1 78 ? 7.074 0.902 -12.054 1.00 97.62 78 ALA A O 1
ATOM 584 N N . ALA A 1 79 ? 6.669 2.877 -11.057 1.00 98.25 79 ALA A N 1
ATOM 585 C CA . ALA A 1 79 ? 6.465 2.330 -9.722 1.00 98.25 79 ALA A CA 1
ATOM 586 C C . ALA A 1 79 ? 5.227 2.942 -9.064 1.00 98.25 79 ALA A C 1
ATOM 588 O O . ALA A 1 79 ? 5.021 4.160 -9.122 1.00 98.25 79 ALA A O 1
ATOM 589 N N . GLY A 1 80 ? 4.406 2.081 -8.467 1.00 98.25 80 GLY A N 1
ATOM 590 C CA . GLY A 1 80 ? 3.383 2.457 -7.501 1.00 98.25 80 GLY A CA 1
ATOM 591 C C . GLY A 1 80 ? 3.872 2.110 -6.101 1.00 98.25 80 GLY A C 1
ATOM 592 O O . GLY A 1 80 ? 4.305 0.983 -5.863 1.00 98.25 80 GLY A O 1
ATOM 593 N N . VAL A 1 81 ? 3.811 3.084 -5.202 1.00 97.94 81 VAL A N 1
ATOM 594 C CA . VAL A 1 81 ? 4.247 2.972 -3.807 1.00 97.94 81 VAL A CA 1
ATOM 595 C C . VAL A 1 81 ? 3.032 3.160 -2.917 1.00 97.94 81 VAL A C 1
ATOM 597 O O . VAL A 1 81 ? 2.247 4.079 -3.141 1.00 97.94 81 VAL A O 1
ATOM 600 N N . PHE A 1 82 ? 2.872 2.303 -1.917 1.00 98.38 82 PHE A N 1
ATOM 601 C CA . PHE A 1 82 ? 1.717 2.273 -1.027 1.00 98.38 82 PHE A CA 1
ATOM 602 C C . PHE A 1 82 ? 2.202 2.231 0.417 1.00 98.38 82 PHE A C 1
ATOM 604 O O . PHE A 1 82 ? 2.887 1.291 0.811 1.00 98.38 82 PHE A O 1
ATOM 611 N N . MET A 1 83 ? 1.836 3.235 1.210 1.00 96.44 83 MET A N 1
ATOM 612 C CA . MET A 1 83 ? 2.004 3.197 2.661 1.00 96.44 83 MET A CA 1
ATOM 613 C C . MET A 1 83 ? 0.710 2.678 3.271 1.00 96.44 83 MET A C 1
ATOM 615 O O . MET A 1 83 ? -0.341 3.310 3.128 1.00 96.44 83 MET A O 1
ATOM 619 N N . ILE A 1 84 ? 0.793 1.536 3.938 1.00 97.38 84 ILE A N 1
ATOM 620 C CA . ILE A 1 84 ? -0.358 0.784 4.422 1.00 97.38 84 ILE A CA 1
ATOM 621 C C . ILE A 1 84 ? -0.352 0.813 5.943 1.00 97.38 84 ILE A C 1
ATOM 623 O O . ILE A 1 84 ? 0.620 0.396 6.564 1.00 97.38 84 ILE A O 1
ATOM 627 N N . ASP A 1 85 ? -1.438 1.305 6.521 1.00 96.81 85 ASP A N 1
ATOM 628 C CA . ASP A 1 85 ? -1.801 1.128 7.919 1.00 96.81 85 ASP A CA 1
ATOM 629 C C . ASP A 1 85 ? -2.606 -0.171 8.040 1.00 96.81 85 ASP A C 1
ATOM 631 O O . ASP A 1 85 ? -3.740 -0.269 7.564 1.00 96.81 85 ASP A O 1
ATOM 635 N N . LEU A 1 86 ? -1.980 -1.180 8.639 1.00 96.19 86 LEU A N 1
ATOM 636 C CA . LEU A 1 86 ? -2.552 -2.507 8.839 1.00 96.19 86 LEU A CA 1
ATOM 637 C C . LEU A 1 86 ? -3.568 -2.526 9.984 1.00 96.19 86 LEU A C 1
ATOM 639 O O . LEU A 1 86 ? -4.385 -3.438 10.059 1.00 96.19 86 LEU A O 1
ATOM 643 N N . TYR A 1 87 ? -3.544 -1.540 10.878 1.00 96.81 87 TYR A N 1
ATOM 644 C CA . TYR A 1 87 ? -4.398 -1.521 12.059 1.00 96.81 87 TYR A CA 1
ATOM 645 C C . TYR A 1 87 ? -5.737 -0.827 11.822 1.00 96.81 87 TYR A C 1
ATOM 647 O O . TYR A 1 87 ? -6.734 -1.203 12.444 1.00 96.81 87 TYR A O 1
ATOM 655 N N . CYS A 1 88 ? -5.803 0.174 10.943 1.00 97.25 88 CYS A N 1
ATOM 656 C CA . CYS A 1 88 ? -7.034 0.947 10.769 1.00 97.25 88 CYS A CA 1
ATOM 657 C C . CYS A 1 88 ? -7.232 1.503 9.356 1.00 97.25 88 CYS A C 1
ATOM 659 O O . CYS A 1 88 ? -8.202 1.160 8.684 1.00 97.25 88 CYS A O 1
ATOM 661 N N . LEU A 1 89 ? -6.341 2.386 8.898 1.00 97.19 89 LEU A N 1
ATOM 662 C CA . LEU A 1 89 ? -6.646 3.268 7.765 1.00 97.19 89 LEU A CA 1
ATOM 663 C C . LEU A 1 89 ? -6.508 2.613 6.380 1.00 97.19 89 LEU A C 1
ATOM 665 O O . LEU A 1 89 ? -6.903 3.225 5.383 1.00 97.19 89 LEU A O 1
ATOM 669 N N . GLY A 1 90 ? -5.928 1.413 6.285 1.00 97.75 90 GLY A N 1
ATOM 670 C CA . GLY A 1 90 ? -5.579 0.803 5.004 1.00 97.75 90 GLY A CA 1
ATOM 671 C C . GLY A 1 90 ? -4.512 1.626 4.279 1.00 97.75 90 GLY A C 1
ATOM 672 O O . GLY A 1 90 ? -3.539 2.076 4.882 1.00 97.75 90 GLY A O 1
ATOM 673 N N . VAL A 1 91 ? -4.668 1.874 2.975 1.00 97.94 91 VAL A N 1
ATOM 674 C CA . VAL A 1 91 ? -3.715 2.715 2.221 1.00 97.94 91 VAL A CA 1
ATOM 675 C C . VAL A 1 91 ? -3.822 4.182 2.650 1.00 97.94 91 VAL A C 1
ATOM 677 O O . VAL A 1 91 ? -4.655 4.939 2.140 1.00 97.94 91 VAL A O 1
ATOM 680 N N . LYS A 1 92 ? -2.929 4.603 3.551 1.00 93.94 92 LYS A N 1
ATOM 681 C CA . LYS A 1 92 ? -2.900 5.964 4.103 1.00 93.94 92 LYS A CA 1
ATOM 682 C C . LYS A 1 92 ? -2.211 6.980 3.199 1.00 93.94 92 LYS A C 1
ATOM 684 O O . LYS A 1 92 ? -2.509 8.167 3.273 1.00 93.94 92 LYS A O 1
ATOM 689 N N . ASN A 1 93 ? -1.280 6.522 2.365 1.00 95.00 93 ASN A N 1
ATOM 690 C CA . ASN A 1 93 ? -0.618 7.338 1.356 1.00 95.00 93 ASN A CA 1
ATOM 691 C C . ASN A 1 93 ? -0.220 6.469 0.159 1.00 95.00 93 ASN A C 1
ATOM 693 O O . ASN A 1 93 ? 0.004 5.266 0.307 1.00 95.00 93 ASN A O 1
ATOM 697 N N . ALA A 1 94 ? -0.119 7.072 -1.020 1.00 96.94 94 ALA A N 1
ATOM 698 C CA . ALA A 1 94 ? 0.355 6.392 -2.213 1.00 96.94 94 ALA A CA 1
ATOM 699 C C . ALA A 1 94 ? 1.083 7.360 -3.150 1.00 96.94 94 ALA A C 1
ATOM 701 O O . ALA A 1 94 ? 0.745 8.537 -3.208 1.00 96.94 94 ALA A O 1
ATOM 702 N N . ASP A 1 95 ? 2.036 6.850 -3.924 1.00 95.56 95 ASP A N 1
ATOM 703 C CA . ASP A 1 95 ? 2.696 7.594 -4.999 1.00 95.56 95 ASP A CA 1
ATOM 704 C C . ASP A 1 95 ? 2.769 6.744 -6.273 1.00 95.56 95 ASP A C 1
ATOM 706 O O . ASP A 1 95 ? 2.706 5.514 -6.244 1.00 95.56 95 ASP A O 1
ATOM 710 N N . ALA A 1 96 ? 2.847 7.411 -7.418 1.00 95.69 96 ALA A N 1
ATOM 711 C CA . ALA A 1 96 ? 2.817 6.806 -8.739 1.00 95.69 96 ALA A CA 1
ATOM 712 C C . ALA A 1 96 ? 3.661 7.623 -9.715 1.00 95.69 96 ALA A C 1
ATOM 714 O O . ALA A 1 96 ? 3.239 8.697 -10.182 1.00 95.69 96 ALA A O 1
ATOM 715 N N . ARG A 1 97 ? 4.829 7.091 -10.079 1.00 94.19 97 ARG A N 1
ATOM 716 C CA . ARG A 1 97 ? 5.823 7.806 -10.885 1.00 94.19 97 ARG A CA 1
ATOM 717 C C . ARG A 1 97 ? 6.496 6.906 -11.920 1.00 94.19 97 ARG A C 1
ATOM 719 O O . ARG A 1 97 ? 6.623 5.700 -11.741 1.00 94.19 97 ARG A O 1
ATOM 726 N N . ILE A 1 98 ? 6.913 7.527 -13.025 1.00 95.38 98 ILE A N 1
ATOM 727 C CA . ILE A 1 98 ? 7.816 6.939 -14.018 1.00 95.38 98 ILE A CA 1
ATOM 728 C C . ILE A 1 98 ? 9.214 7.515 -13.793 1.00 95.38 98 ILE A C 1
ATOM 730 O O . ILE A 1 98 ? 9.379 8.724 -13.616 1.00 95.38 98 ILE A O 1
ATOM 734 N N . PHE A 1 99 ? 10.202 6.637 -13.822 1.00 94.69 99 PHE A N 1
ATOM 735 C CA . PHE A 1 99 ? 11.607 6.907 -13.586 1.00 94.69 99 PHE A CA 1
ATOM 736 C C . PHE A 1 99 ? 12.426 6.436 -14.785 1.00 94.69 99 PHE A C 1
ATOM 738 O O . PHE A 1 99 ? 12.060 5.481 -15.476 1.00 94.69 99 PHE A O 1
ATOM 745 N N . THR A 1 100 ? 13.578 7.054 -15.008 1.00 94.75 100 THR A N 1
ATOM 746 C CA . THR A 1 100 ? 14.684 6.344 -15.663 1.00 94.75 100 THR A CA 1
ATOM 747 C C . THR A 1 100 ? 15.202 5.231 -14.744 1.00 94.75 100 THR A C 1
ATOM 749 O O . THR A 1 100 ? 15.016 5.284 -13.529 1.00 94.75 100 THR A O 1
ATOM 752 N N . THR A 1 101 ? 15.907 4.236 -15.292 1.00 93.88 101 THR A N 1
ATOM 753 C CA . THR A 1 101 ? 16.499 3.164 -14.464 1.00 93.88 101 THR A CA 1
ATOM 754 C C . THR A 1 101 ? 17.429 3.706 -13.366 1.00 93.88 101 THR A C 1
ATOM 756 O O . THR A 1 101 ? 17.444 3.179 -12.259 1.00 93.88 101 THR A O 1
ATOM 759 N N . TYR A 1 102 ? 18.193 4.771 -13.645 1.00 94.88 102 TYR A N 1
ATOM 760 C CA . TYR A 1 102 ? 19.072 5.392 -12.648 1.00 94.88 102 TYR A CA 1
ATOM 761 C C . TYR A 1 102 ? 18.273 6.048 -11.516 1.00 94.88 102 TYR A C 1
ATOM 763 O O . TYR A 1 102 ? 18.519 5.754 -10.353 1.00 94.88 102 TYR A O 1
ATOM 771 N N . GLU A 1 103 ? 17.285 6.883 -11.851 1.00 96.12 103 GLU A N 1
ATOM 772 C CA . GLU A 1 103 ? 16.460 7.564 -10.845 1.00 96.12 103 GLU A CA 1
ATOM 773 C C . GLU A 1 103 ? 15.669 6.585 -9.978 1.00 96.12 103 GLU A C 1
ATOM 775 O O . GLU A 1 103 ? 15.470 6.854 -8.799 1.00 96.12 103 GLU A O 1
ATOM 780 N N . TYR A 1 104 ? 15.217 5.465 -10.547 1.00 96.69 104 TYR A N 1
ATOM 781 C CA . TYR A 1 104 ? 14.537 4.425 -9.783 1.00 96.69 104 TYR A CA 1
ATOM 782 C C . TYR A 1 104 ? 15.467 3.807 -8.736 1.00 96.69 104 TYR A C 1
ATOM 784 O O . TYR A 1 104 ? 15.086 3.687 -7.578 1.00 96.69 104 TYR A O 1
ATOM 792 N N . ARG A 1 105 ? 16.708 3.485 -9.118 1.00 96.62 105 ARG A N 1
ATOM 793 C CA . ARG A 1 105 ? 17.700 2.916 -8.198 1.00 96.62 105 ARG A CA 1
ATOM 794 C C . ARG A 1 105 ? 18.013 3.862 -7.037 1.00 96.62 105 ARG A C 1
ATOM 796 O O . ARG A 1 105 ? 18.025 3.434 -5.892 1.00 96.62 105 ARG A O 1
ATOM 803 N N . GLU A 1 106 ? 18.210 5.147 -7.334 1.00 97.19 106 GLU A N 1
ATOM 804 C CA . GLU A 1 106 ? 18.425 6.183 -6.313 1.00 97.19 106 GLU A CA 1
ATOM 805 C C . GLU A 1 106 ? 17.201 6.345 -5.403 1.00 97.19 106 GLU A C 1
ATOM 807 O O . GLU A 1 106 ? 17.331 6.558 -4.200 1.00 97.19 106 GLU A O 1
ATOM 812 N N . TYR A 1 107 ? 15.999 6.235 -5.974 1.00 95.44 107 TYR A N 1
ATOM 813 C CA . TYR A 1 107 ? 14.755 6.313 -5.221 1.00 95.44 107 TYR A CA 1
ATOM 814 C C . TYR A 1 107 ? 14.598 5.139 -4.246 1.00 95.44 107 TYR A C 1
ATOM 816 O O . TYR A 1 107 ? 14.290 5.376 -3.080 1.00 95.44 107 TYR A O 1
ATOM 824 N N . ILE A 1 108 ? 14.861 3.904 -4.686 1.00 96.31 108 ILE A N 1
ATOM 825 C CA . ILE A 1 108 ? 14.854 2.725 -3.807 1.00 96.31 108 ILE A CA 1
ATOM 826 C C . ILE A 1 108 ? 15.923 2.860 -2.718 1.00 96.31 108 ILE A C 1
ATOM 828 O O . ILE A 1 108 ? 15.587 2.744 -1.543 1.00 96.31 108 ILE A O 1
ATOM 832 N N . ALA A 1 109 ? 17.155 3.236 -3.072 1.00 95.56 109 ALA A N 1
ATOM 833 C CA . ALA A 1 109 ? 18.234 3.435 -2.102 1.00 95.56 109 ALA A CA 1
ATOM 834 C C . ALA A 1 109 ? 17.890 4.487 -1.029 1.00 95.56 109 ALA A C 1
ATOM 836 O O . ALA A 1 109 ? 18.285 4.353 0.126 1.00 95.56 109 ALA A O 1
ATOM 837 N N . LEU A 1 110 ? 17.135 5.535 -1.381 1.00 94.06 110 LEU A N 1
ATOM 838 C CA . LEU A 1 110 ? 16.652 6.525 -0.415 1.00 94.06 110 LEU A CA 1
ATOM 839 C C . LEU A 1 110 ? 15.592 5.946 0.534 1.00 94.06 110 LEU A C 1
ATOM 841 O O . LEU A 1 110 ? 15.595 6.276 1.720 1.00 94.06 110 LEU A O 1
ATOM 845 N N . LEU A 1 111 ? 14.681 5.108 0.032 1.00 91.44 111 LEU A N 1
ATOM 846 C CA . LEU A 1 111 ? 13.693 4.426 0.874 1.00 91.44 111 LEU A CA 1
ATOM 847 C C . LEU A 1 111 ? 14.370 3.420 1.816 1.00 91.44 111 LEU A C 1
ATOM 849 O O . LEU A 1 111 ? 13.992 3.334 2.986 1.00 91.44 111 LEU A O 1
ATOM 853 N N . GLU A 1 112 ? 15.413 2.743 1.336 1.00 93.12 112 GLU A N 1
ATOM 854 C CA . GLU A 1 112 ? 16.222 1.790 2.105 1.00 93.12 112 GLU A CA 1
ATOM 855 C C . GLU A 1 112 ? 16.974 2.426 3.285 1.00 93.12 112 GLU A C 1
ATOM 857 O O . GLU A 1 112 ? 17.330 1.741 4.239 1.00 93.12 112 GLU A O 1
ATOM 862 N N . GLN A 1 113 ? 17.159 3.752 3.299 1.00 92.06 113 GLN A N 1
ATOM 863 C CA . GLN A 1 113 ? 17.719 4.455 4.464 1.00 92.06 113 GLN A CA 1
ATOM 864 C C . GLN A 1 113 ? 16.782 4.456 5.680 1.00 92.06 113 GLN A C 1
ATOM 866 O O . GLN A 1 113 ? 17.224 4.756 6.789 1.00 92.06 113 GLN A O 1
ATOM 871 N N . ARG A 1 114 ? 15.483 4.204 5.475 1.00 84.94 114 ARG A N 1
ATOM 872 C CA . ARG A 1 114 ? 14.453 4.264 6.527 1.00 84.94 114 ARG A CA 1
ATOM 873 C C . ARG A 1 114 ? 13.805 2.919 6.811 1.00 84.94 114 ARG A C 1
ATOM 875 O O . ARG A 1 114 ? 13.364 2.702 7.933 1.00 84.94 114 ARG A O 1
ATOM 882 N N . HIS A 1 115 ? 13.730 2.061 5.802 1.00 87.69 115 HIS A N 1
ATOM 883 C CA . HIS A 1 115 ? 13.052 0.775 5.863 1.00 87.69 115 HIS A CA 1
ATOM 884 C C . HIS A 1 115 ? 13.918 -0.279 5.198 1.00 87.69 115 HIS A C 1
ATOM 886 O O . HIS A 1 115 ? 14.480 -0.025 4.140 1.00 87.69 115 HIS A O 1
ATOM 892 N N . ASN A 1 116 ? 13.962 -1.483 5.753 1.00 93.19 116 ASN A N 1
ATOM 893 C CA . ASN A 1 116 ? 14.487 -2.610 4.994 1.00 93.19 116 ASN A CA 1
ATOM 894 C C . ASN A 1 116 ? 13.377 -3.141 4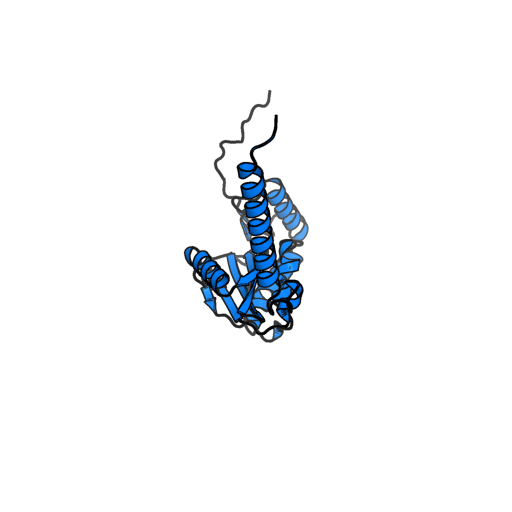.091 1.00 93.19 116 ASN A C 1
ATOM 896 O O . ASN A 1 116 ? 12.230 -3.248 4.522 1.00 93.19 116 ASN A O 1
ATOM 900 N N . PHE A 1 117 ? 13.711 -3.492 2.854 1.00 95.75 117 PHE A N 1
ATOM 901 C CA . PHE A 1 117 ? 12.769 -4.096 1.918 1.00 95.75 117 PHE A CA 1
ATOM 902 C C . PHE A 1 117 ? 13.165 -5.530 1.611 1.00 95.75 117 PHE A C 1
ATOM 904 O O . PHE A 1 117 ? 14.341 -5.893 1.607 1.00 95.75 117 PHE A O 1
ATOM 911 N N . ARG A 1 118 ? 12.157 -6.346 1.326 1.00 95.81 118 ARG A N 1
ATOM 912 C CA . ARG A 1 118 ? 12.332 -7.692 0.791 1.00 95.81 118 ARG A CA 1
ATOM 913 C C . ARG A 1 118 ? 11.400 -7.915 -0.385 1.00 95.81 118 ARG A C 1
ATOM 915 O O . ARG A 1 118 ? 10.324 -7.317 -0.454 1.00 95.81 118 ARG A O 1
ATOM 922 N N . GLU A 1 119 ? 11.796 -8.809 -1.278 1.00 97.75 119 GLU A N 1
ATOM 923 C CA . GLU A 1 119 ? 10.923 -9.247 -2.359 1.00 97.75 119 GLU A CA 1
ATOM 924 C C . GLU A 1 119 ? 9.737 -10.060 -1.823 1.00 97.75 119 GLU A C 1
ATOM 926 O O . GLU A 1 119 ? 9.837 -10.803 -0.8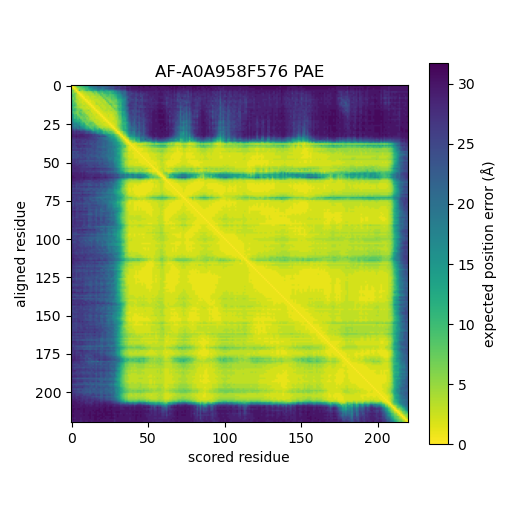40 1.00 97.75 119 GLU A O 1
ATOM 931 N N . ILE A 1 120 ? 8.598 -9.909 -2.490 1.00 97.88 120 ILE A N 1
ATOM 932 C CA . ILE A 1 120 ? 7.403 -10.727 -2.301 1.00 97.88 120 ILE A CA 1
ATOM 933 C C . ILE A 1 120 ? 6.769 -10.998 -3.663 1.00 97.88 120 ILE A C 1
ATOM 935 O O . ILE A 1 120 ? 6.872 -10.183 -4.581 1.00 97.88 120 ILE A O 1
ATOM 939 N N . GLU A 1 121 ? 6.071 -12.121 -3.799 1.00 98.31 121 GLU A N 1
ATOM 940 C CA . GLU A 1 121 ? 5.310 -12.419 -5.009 1.00 98.31 121 GLU A CA 1
ATOM 941 C C . GLU A 1 121 ? 4.314 -11.296 -5.332 1.00 98.31 121 GLU A C 1
ATOM 943 O O . GLU A 1 121 ? 3.579 -10.820 -4.463 1.00 98.31 121 GLU A O 1
ATOM 948 N N . ALA A 1 122 ? 4.271 -10.879 -6.599 1.00 98.56 122 ALA A N 1
ATOM 949 C CA . ALA A 1 122 ? 3.429 -9.766 -7.027 1.00 98.56 122 ALA A CA 1
ATOM 950 C C . ALA A 1 122 ? 1.929 -9.974 -6.716 1.00 98.56 122 ALA A C 1
ATOM 952 O O . ALA A 1 122 ? 1.314 -9.029 -6.218 1.00 98.56 122 ALA A O 1
ATOM 953 N N . PRO A 1 123 ? 1.334 -11.175 -6.902 1.00 98.75 123 PRO A N 1
ATOM 954 C CA . PRO A 1 123 ? -0.023 -11.461 -6.428 1.00 98.75 123 PRO A CA 1
ATOM 955 C C . PRO A 1 123 ? -0.231 -11.168 -4.942 1.00 98.75 123 PRO A C 1
ATOM 957 O O . PRO A 1 123 ? -1.251 -10.598 -4.563 1.00 98.75 123 PRO A O 1
ATOM 960 N N . CYS A 1 124 ? 0.749 -11.502 -4.100 1.00 98.56 124 CYS A N 1
ATOM 961 C CA . CYS A 1 124 ? 0.662 -11.281 -2.662 1.00 98.56 124 CYS A CA 1
ATOM 962 C C . CYS A 1 124 ? 0.771 -9.809 -2.280 1.00 98.56 124 CYS A C 1
ATOM 964 O O . CYS A 1 124 ? 0.017 -9.353 -1.424 1.00 98.56 124 CYS A O 1
ATOM 966 N N . LEU A 1 125 ? 1.612 -9.033 -2.969 1.00 98.69 125 LEU A N 1
ATOM 967 C CA . LEU A 1 125 ? 1.622 -7.578 -2.810 1.00 98.69 125 LEU A CA 1
ATOM 968 C C . LEU A 1 125 ? 0.267 -6.967 -3.188 1.00 98.69 125 LEU A C 1
ATOM 970 O O . LEU A 1 125 ? -0.259 -6.128 -2.457 1.00 98.69 125 LEU A O 1
ATOM 974 N N . VAL A 1 126 ? -0.318 -7.392 -4.312 1.00 98.75 126 VAL A N 1
ATOM 975 C CA . VAL A 1 126 ? -1.629 -6.889 -4.747 1.00 98.75 126 VAL A CA 1
ATOM 976 C C . VAL A 1 126 ? -2.722 -7.281 -3.749 1.00 98.75 126 VAL A C 1
ATOM 978 O O . VAL A 1 126 ? -3.502 -6.406 -3.368 1.00 98.75 126 VAL A O 1
ATOM 981 N N . LYS A 1 127 ? -2.738 -8.534 -3.263 1.00 98.69 127 LYS A N 1
ATOM 982 C CA . LYS A 1 127 ? -3.660 -8.999 -2.211 1.00 98.69 127 LYS A CA 1
ATOM 983 C C . LYS A 1 127 ? -3.515 -8.159 -0.943 1.00 98.69 127 LYS A C 1
ATOM 985 O O . LYS A 1 127 ? -4.508 -7.619 -0.476 1.00 98.69 127 LYS A O 1
ATOM 990 N N . LEU A 1 128 ? -2.292 -7.947 -0.448 1.00 98.31 128 LEU A N 1
ATOM 991 C CA . LEU A 1 128 ? -2.020 -7.104 0.722 1.00 98.31 128 LEU A CA 1
ATOM 992 C C . LEU A 1 128 ? -2.641 -5.711 0.578 1.00 98.31 128 LEU A C 1
ATOM 994 O O . LEU A 1 128 ? -3.372 -5.254 1.458 1.00 98.31 128 LEU A O 1
ATOM 998 N N . VAL A 1 129 ? -2.356 -5.029 -0.536 1.00 98.62 129 VAL A N 1
ATOM 999 C CA . VAL A 1 129 ? -2.840 -3.661 -0.737 1.00 98.62 129 VAL A CA 1
ATOM 1000 C C . VAL A 1 129 ? -4.363 -3.646 -0.860 1.00 98.62 129 VAL A C 1
ATOM 1002 O O . VAL A 1 129 ? -5.010 -2.854 -0.179 1.00 98.62 129 VAL A O 1
ATOM 1005 N N . GLN A 1 130 ? -4.948 -4.510 -1.691 1.00 98.56 130 GLN A N 1
ATOM 1006 C CA . GLN A 1 130 ? -6.398 -4.549 -1.905 1.00 98.56 130 GLN A CA 1
ATOM 1007 C C . GLN A 1 130 ? -7.153 -4.905 -0.622 1.00 98.56 130 GLN A C 1
ATOM 1009 O O . GLN A 1 130 ? -8.055 -4.162 -0.241 1.00 98.56 130 GLN A O 1
ATOM 1014 N N . SER A 1 131 ? -6.725 -5.942 0.101 1.00 98.31 131 SER A N 1
ATOM 1015 C CA . SER A 1 131 ? -7.347 -6.342 1.366 1.00 98.31 131 SER A CA 1
ATOM 1016 C C . SER A 1 131 ? -7.231 -5.259 2.441 1.00 98.31 131 SER A C 1
ATOM 1018 O O . SER A 1 131 ? -8.176 -5.067 3.197 1.00 98.31 131 SER A O 1
ATOM 1020 N N . SER A 1 132 ? -6.142 -4.476 2.468 1.00 98.31 132 SER A N 1
ATOM 1021 C CA . SER A 1 132 ? -6.031 -3.334 3.392 1.00 98.31 132 SER A CA 1
ATOM 1022 C C . SER A 1 132 ? -7.037 -2.222 3.081 1.00 98.31 132 SER A C 1
ATOM 1024 O O . SER A 1 132 ? -7.569 -1.573 3.982 1.00 98.31 132 SER A O 1
ATOM 1026 N N . VAL A 1 133 ? -7.317 -1.998 1.793 1.00 98.62 133 VAL A N 1
ATOM 1027 C CA . VAL A 1 133 ? -8.311 -1.020 1.349 1.00 98.62 133 VAL A CA 1
ATOM 1028 C C . VAL A 1 133 ? -9.717 -1.514 1.661 1.00 98.62 133 VAL A C 1
ATOM 1030 O O . VAL A 1 133 ? -10.546 -0.715 2.090 1.00 98.62 133 VAL A O 1
ATOM 1033 N N . ASP A 1 134 ? -9.993 -2.797 1.448 1.00 98.50 134 ASP A N 1
ATOM 1034 C CA . ASP A 1 134 ? -11.305 -3.378 1.728 1.00 98.50 134 ASP A CA 1
ATOM 1035 C C . ASP A 1 134 ? -11.588 -3.403 3.234 1.00 98.50 134 ASP A C 1
ATOM 1037 O O . ASP A 1 134 ? -12.648 -2.939 3.650 1.00 98.50 134 ASP A O 1
ATOM 1041 N N . TYR A 1 135 ? -10.596 -3.758 4.057 1.00 98.31 135 TYR A N 1
ATOM 1042 C CA . TYR A 1 135 ? -10.675 -3.617 5.511 1.00 98.31 135 TYR A CA 1
ATOM 1043 C C . TYR A 1 135 ? -11.037 -2.184 5.932 1.00 98.31 135 TYR A C 1
ATOM 1045 O O . TYR A 1 135 ? -12.012 -1.974 6.650 1.00 98.31 135 TYR A O 1
ATOM 1053 N N . ALA A 1 136 ? -10.318 -1.171 5.435 1.00 98.31 136 ALA A N 1
ATOM 1054 C CA . ALA A 1 136 ? -10.614 0.226 5.761 1.00 98.31 136 ALA A CA 1
ATOM 1055 C C . ALA A 1 136 ? -12.010 0.666 5.274 1.00 98.31 136 ALA A C 1
ATOM 1057 O O . ALA A 1 136 ? -12.710 1.413 5.965 1.00 98.31 136 ALA A O 1
ATOM 1058 N N . ARG A 1 137 ? -12.456 0.184 4.108 1.00 98.44 137 ARG A N 1
ATOM 1059 C CA . ARG A 1 137 ? -13.803 0.462 3.580 1.00 98.44 137 ARG A CA 1
ATOM 1060 C C . ARG A 1 137 ? -14.904 -0.114 4.454 1.00 98.44 137 ARG A C 1
ATOM 1062 O O . ARG A 1 137 ? -15.917 0.562 4.631 1.00 98.44 137 ARG A O 1
ATOM 1069 N N . ASP A 1 138 ? -14.705 -1.288 5.041 1.00 98.12 138 ASP A N 1
ATOM 1070 C CA . ASP A 1 138 ? -15.671 -1.893 5.965 1.00 98.12 138 ASP A CA 1
ATOM 1071 C C . ASP A 1 138 ? -15.843 -1.071 7.256 1.00 98.12 138 ASP A C 1
ATOM 1073 O O . ASP A 1 138 ? -16.920 -1.084 7.870 1.00 98.12 138 ASP A O 1
ATOM 1077 N N . LEU A 1 139 ? -14.827 -0.274 7.610 1.00 98.06 139 LEU A N 1
ATOM 1078 C CA . LEU A 1 139 ? -14.857 0.743 8.671 1.00 98.06 139 LEU A CA 1
ATOM 1079 C C . LEU A 1 139 ? -15.487 2.079 8.218 1.00 98.06 139 LEU A C 1
ATOM 1081 O O . LEU A 1 139 ? -15.738 2.976 9.026 1.00 98.06 139 LEU A O 1
ATOM 1085 N N . GLY A 1 140 ? -15.775 2.223 6.923 1.00 98.00 140 GLY A N 1
ATOM 1086 C CA . GLY A 1 140 ? -16.252 3.454 6.290 1.00 98.00 140 GLY A CA 1
ATOM 1087 C C . GLY A 1 140 ? -15.152 4.485 6.030 1.00 98.00 140 GLY A C 1
ATOM 1088 O O . GLY A 1 140 ? -15.438 5.675 5.891 1.00 98.00 140 GLY A O 1
ATOM 1089 N N . LEU A 1 141 ? -13.898 4.043 5.961 1.00 98.00 141 LEU A N 1
ATOM 1090 C CA . LEU A 1 141 ? -12.746 4.861 5.605 1.00 98.00 141 LEU A CA 1
ATOM 1091 C C . LEU A 1 141 ? -12.381 4.643 4.133 1.00 98.00 141 LEU A C 1
ATOM 1093 O O . LEU A 1 141 ? -12.520 3.557 3.574 1.00 98.00 141 LEU A O 1
ATOM 1097 N N . LEU A 1 142 ? -11.919 5.708 3.481 1.00 97.19 142 LEU A N 1
ATOM 1098 C CA . LEU A 1 142 ? -11.470 5.659 2.092 1.00 97.19 142 LEU A CA 1
ATOM 1099 C C . LEU A 1 142 ? -9.939 5.707 2.036 1.00 97.19 142 LEU A C 1
ATOM 1101 O O . LEU A 1 142 ? -9.335 6.430 2.833 1.00 97.19 142 LEU A O 1
ATOM 1105 N N . PRO A 1 143 ? -9.311 5.000 1.077 1.00 96.94 143 PRO A N 1
ATOM 1106 C CA . PRO A 1 143 ? -7.873 5.101 0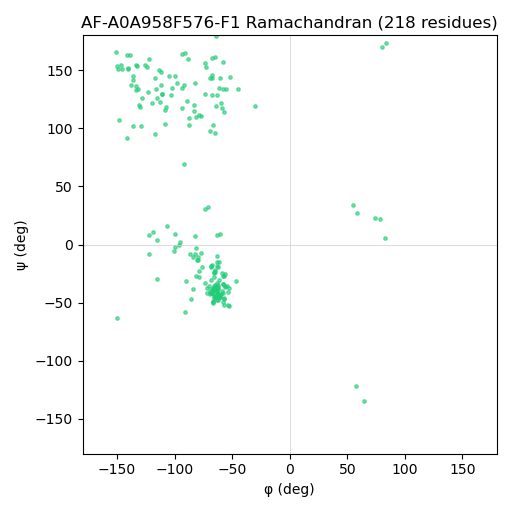.872 1.00 96.94 143 PRO A CA 1
ATOM 1107 C C . PRO A 1 143 ? -7.486 6.508 0.405 1.00 96.94 143 PRO A C 1
ATOM 1109 O O . PRO A 1 143 ? -8.314 7.251 -0.135 1.00 96.94 143 PRO A O 1
ATOM 1112 N N . HIS A 1 144 ? -6.205 6.850 0.546 1.00 95.12 144 HIS A N 1
ATOM 1113 C CA . HIS A 1 144 ? -5.662 8.123 0.072 1.00 95.12 144 HIS A CA 1
ATOM 1114 C C . HIS A 1 144 ? -6.006 8.389 -1.401 1.00 95.12 144 HIS A C 1
ATOM 1116 O O . HIS A 1 144 ? -6.000 7.476 -2.227 1.00 95.12 144 HIS A O 1
ATOM 1122 N N . ASN A 1 145 ? -6.249 9.651 -1.767 1.00 94.88 145 ASN A N 1
ATOM 1123 C CA . ASN A 1 145 ? -6.681 10.020 -3.122 1.00 94.88 145 ASN A CA 1
ATOM 1124 C C . ASN A 1 145 ? -5.717 9.536 -4.220 1.00 94.88 145 ASN A C 1
ATOM 1126 O O . ASN A 1 145 ? -6.156 9.097 -5.289 1.00 94.88 145 ASN A O 1
ATOM 1130 N N . ASP A 1 146 ? -4.415 9.544 -3.932 1.00 95.62 146 ASP A N 1
ATOM 1131 C CA . ASP A 1 146 ? -3.377 9.097 -4.866 1.00 95.62 146 ASP A CA 1
ATOM 1132 C C . ASP A 1 146 ? -3.415 7.589 -5.145 1.00 95.62 146 ASP A C 1
ATOM 1134 O O . ASP A 1 146 ? -2.942 7.143 -6.197 1.00 95.62 146 ASP A O 1
ATOM 1138 N N . TYR A 1 147 ? -4.085 6.801 -4.293 1.00 97.44 147 TYR A N 1
ATOM 1139 C CA . TYR A 1 147 ? -4.331 5.379 -4.539 1.00 97.44 147 TYR A CA 1
ATOM 1140 C C . TYR A 1 147 ? -5.019 5.156 -5.889 1.00 97.44 147 TYR A C 1
ATOM 1142 O O . TYR A 1 147 ? -4.695 4.211 -6.611 1.00 97.44 147 TYR A O 1
ATOM 1150 N N . ARG A 1 148 ? -5.920 6.063 -6.304 1.00 95.56 148 ARG A N 1
ATOM 1151 C CA . ARG A 1 148 ? -6.618 5.977 -7.599 1.00 95.56 148 ARG A CA 1
ATOM 1152 C C . ARG A 1 148 ? -5.649 5.940 -8.784 1.00 95.56 148 ARG A C 1
ATOM 1154 O O . ARG A 1 148 ? -5.942 5.295 -9.790 1.00 95.56 148 ARG A O 1
ATOM 1161 N N . LYS A 1 149 ? -4.515 6.629 -8.686 1.00 95.38 149 LYS A N 1
ATOM 1162 C CA . LYS A 1 149 ? -3.479 6.605 -9.719 1.00 95.38 149 LYS A CA 1
ATOM 1163 C C . LYS A 1 149 ? -2.533 5.425 -9.504 1.00 95.38 149 LYS A C 1
ATOM 1165 O O . LYS A 1 149 ? -2.269 4.697 -10.456 1.00 95.38 149 LYS A O 1
ATOM 1170 N N . ALA A 1 150 ? -2.072 5.213 -8.272 1.00 97.38 150 ALA A N 1
ATOM 1171 C CA . ALA A 1 150 ? -1.075 4.195 -7.952 1.00 97.38 150 ALA A CA 1
ATOM 1172 C C . ALA A 1 150 ? -1.550 2.766 -8.243 1.00 97.38 150 ALA A C 1
ATOM 1174 O O . ALA A 1 150 ? -0.811 2.022 -8.881 1.00 97.38 150 ALA A O 1
ATOM 1175 N N . HIS A 1 151 ? -2.796 2.398 -7.910 1.00 97.12 151 HIS A N 1
ATOM 1176 C CA . HIS A 1 151 ? -3.304 1.030 -8.129 1.00 97.12 151 HIS A CA 1
ATOM 1177 C C . HIS A 1 151 ? -3.327 0.602 -9.606 1.00 97.12 151 HIS A C 1
ATOM 1179 O O . HIS A 1 151 ? -3.437 -0.584 -9.903 1.00 97.12 151 HIS A O 1
ATOM 1185 N N . LYS A 1 152 ? -3.196 1.538 -10.561 1.00 97.50 152 LYS A N 1
ATOM 1186 C CA . LYS A 1 152 ? -3.081 1.201 -11.991 1.00 97.50 152 LYS A CA 1
ATOM 1187 C C . LYS A 1 152 ? -1.840 0.367 -12.308 1.00 97.50 152 LYS A C 1
ATOM 1189 O O . LYS A 1 152 ? -1.822 -0.309 -13.332 1.00 97.50 152 LYS A O 1
ATOM 1194 N N . ILE A 1 153 ? -0.840 0.365 -11.425 1.00 98.19 153 ILE A N 1
ATOM 1195 C CA . ILE A 1 153 ? 0.355 -0.472 -11.558 1.00 98.19 153 ILE A CA 1
ATOM 1196 C C . ILE A 1 153 ? 0.053 -1.977 -11.446 1.00 98.19 153 ILE A C 1
ATOM 1198 O O . ILE A 1 153 ? 0.794 -2.789 -12.005 1.00 98.19 153 ILE A O 1
ATOM 1202 N N . PHE A 1 154 ? -1.045 -2.350 -10.772 1.00 98.31 154 PHE A N 1
ATOM 1203 C CA . PHE A 1 154 ? -1.438 -3.748 -10.572 1.00 98.31 154 PHE A CA 1
ATOM 1204 C C . PHE A 1 154 ? -1.783 -4.436 -11.890 1.00 98.31 154 PHE A C 1
ATOM 1206 O O . PHE A 1 154 ? -1.418 -5.591 -12.078 1.00 98.31 154 PHE A O 1
ATOM 1213 N N . GLY A 1 155 ? -2.378 -3.710 -12.840 1.00 96.75 155 GLY A N 1
ATOM 1214 C CA . GLY A 1 155 ? -2.691 -4.247 -14.160 1.00 96.75 155 GLY A CA 1
ATOM 1215 C C . GLY A 1 155 ? -3.591 -5.477 -14.084 1.00 96.75 155 GLY A C 1
ATOM 1216 O O . GLY A 1 155 ? -4.695 -5.404 -13.557 1.00 96.75 155 GLY A O 1
ATOM 1217 N N . ASP A 1 156 ? -3.096 -6.576 -14.639 1.00 95.81 156 ASP A N 1
ATOM 1218 C CA . ASP A 1 156 ? -3.743 -7.883 -14.759 1.00 95.81 156 ASP A CA 1
ATOM 1219 C C . ASP A 1 156 ? -3.297 -8.906 -13.701 1.00 95.81 156 ASP A C 1
ATOM 1221 O O . ASP A 1 156 ? -3.641 -10.079 -13.813 1.00 95.81 156 ASP A O 1
ATOM 1225 N N . ILE A 1 157 ? -2.531 -8.491 -12.685 1.00 98.38 157 ILE A N 1
ATOM 1226 C CA . ILE A 1 157 ? -2.118 -9.397 -11.607 1.00 98.38 157 ILE A CA 1
ATOM 1227 C C . ILE A 1 157 ? -3.356 -9.862 -10.840 1.00 98.38 157 ILE A C 1
ATOM 1229 O O . ILE A 1 157 ? -4.059 -9.053 -10.231 1.00 98.38 157 ILE A O 1
ATOM 1233 N N . ASP A 1 158 ? -3.575 -11.1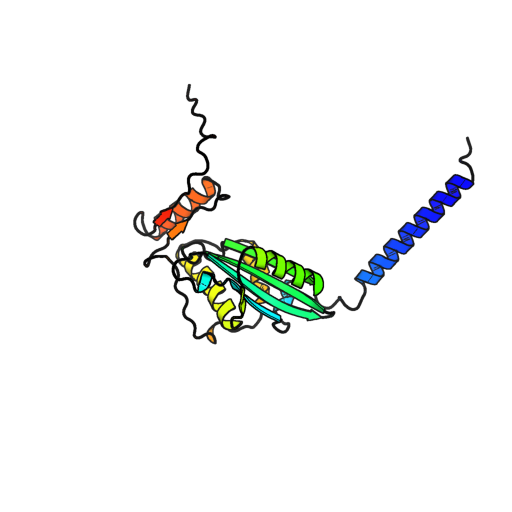74 -10.841 1.00 97.88 158 ASP A N 1
ATOM 1234 C CA . ASP A 1 158 ? -4.628 -11.813 -10.066 1.00 97.88 158 ASP A CA 1
ATOM 1235 C C . ASP A 1 158 ? -4.177 -12.011 -8.612 1.00 97.88 158 ASP A C 1
ATOM 1237 O O . ASP A 1 158 ? -3.310 -12.829 -8.316 1.00 97.88 158 ASP A O 1
ATOM 1241 N N . ALA A 1 159 ? -4.772 -11.252 -7.692 1.00 97.75 159 ALA A N 1
ATOM 1242 C CA . ALA A 1 159 ? -4.499 -11.357 -6.261 1.00 97.75 159 ALA A CA 1
ATOM 1243 C C . ALA A 1 159 ? -4.950 -12.700 -5.660 1.00 97.75 159 ALA A C 1
ATOM 1245 O O . ALA A 1 159 ? -4.413 -13.119 -4.632 1.00 97.75 159 ALA A O 1
ATOM 1246 N N . ALA A 1 160 ? -5.911 -13.388 -6.289 1.00 97.19 160 ALA A N 1
ATOM 1247 C CA . ALA A 1 160 ? -6.455 -14.649 -5.790 1.00 97.19 160 ALA A CA 1
ATOM 1248 C C . ALA A 1 160 ? -5.442 -15.800 -5.862 1.00 97.19 160 ALA A C 1
ATOM 1250 O O . ALA A 1 160 ? -5.590 -16.788 -5.146 1.00 97.19 160 ALA A O 1
ATOM 1251 N N . THR A 1 161 ? -4.383 -15.670 -6.669 1.00 97.75 161 THR A N 1
ATOM 1252 C CA . THR A 1 161 ? -3.312 -16.674 -6.724 1.00 97.75 161 THR A CA 1
ATOM 1253 C C . THR A 1 161 ? -2.356 -16.588 -5.533 1.00 97.75 161 THR A C 1
ATOM 1255 O O . THR A 1 161 ? -1.489 -17.447 -5.396 1.00 97.75 161 THR A O 1
ATOM 1258 N N . CYS A 1 162 ? -2.478 -15.573 -4.670 1.00 98.19 162 CYS A N 1
ATOM 1259 C CA . CYS A 1 162 ? -1.713 -15.504 -3.432 1.00 98.19 162 CYS A CA 1
ATOM 1260 C C . CYS A 1 162 ? -2.374 -16.317 -2.309 1.00 98.19 162 CYS A C 1
ATOM 1262 O O . CYS A 1 162 ? -3.474 -15.994 -1.849 1.00 98.19 162 CYS A O 1
ATOM 1264 N N . ALA A 1 163 ? -1.644 -17.307 -1.790 1.00 96.25 163 ALA A N 1
ATOM 1265 C CA . ALA A 1 163 ? -2.071 -18.126 -0.654 1.00 96.25 163 ALA A CA 1
ATOM 1266 C C . ALA A 1 163 ? -1.878 -17.452 0.720 1.00 96.25 163 ALA A C 1
ATOM 1268 O O . ALA A 1 163 ? -2.401 -17.939 1.717 1.00 96.25 163 ALA A O 1
ATOM 1269 N N . THR A 1 164 ? -1.127 -16.348 0.796 1.00 95.12 164 THR A N 1
ATOM 1270 C CA . THR A 1 164 ? -0.894 -15.622 2.054 1.00 95.12 164 THR A CA 1
ATOM 1271 C C . THR A 1 164 ? -2.184 -14.974 2.538 1.00 95.12 164 THR A C 1
ATOM 1273 O O . THR A 1 164 ? -2.820 -14.230 1.791 1.00 95.12 164 THR A O 1
ATOM 1276 N N . GLU A 1 165 ? -2.545 -15.216 3.793 1.00 93.19 165 GLU A N 1
ATOM 1277 C CA . GLU A 1 165 ? -3.609 -14.487 4.480 1.00 93.19 165 GLU A CA 1
ATOM 1278 C C . GLU A 1 165 ? -3.018 -13.312 5.261 1.00 93.19 165 GLU A C 1
ATOM 1280 O O . GLU A 1 165 ? -1.998 -13.452 5.938 1.00 93.19 165 GLU A O 1
ATOM 1285 N N . TYR A 1 166 ? -3.655 -12.148 5.143 1.00 93.94 166 TYR A N 1
ATOM 1286 C CA . TYR A 1 166 ? -3.252 -10.928 5.835 1.00 93.94 166 TYR A CA 1
ATOM 1287 C C . TYR A 1 166 ? -4.290 -10.577 6.892 1.00 93.94 166 TYR A C 1
ATOM 1289 O O . TYR A 1 166 ? -5.482 -10.498 6.597 1.00 93.94 166 TYR A O 1
ATOM 1297 N N . THR A 1 167 ? -3.823 -10.338 8.112 1.00 93.00 167 THR A N 1
ATOM 1298 C CA . THR A 1 167 ? -4.666 -9.901 9.225 1.00 93.00 167 THR A CA 1
ATOM 1299 C C . THR A 1 167 ? -4.558 -8.392 9.382 1.00 93.00 167 THR A C 1
ATOM 1301 O O . THR A 1 167 ? -3.467 -7.830 9.284 1.00 93.00 167 THR A O 1
ATOM 1304 N N . PHE A 1 168 ? -5.691 -7.750 9.649 1.00 95.38 168 PHE A N 1
ATOM 1305 C CA . PHE A 1 168 ? -5.791 -6.314 9.883 1.00 95.38 168 PHE A CA 1
ATOM 1306 C C . PHE A 1 168 ? -6.404 -6.042 11.257 1.00 95.38 168 PHE A C 1
ATOM 1308 O O . PHE A 1 168 ? -7.067 -6.903 11.839 1.00 95.38 168 PHE A O 1
ATOM 1315 N N . GLY A 1 169 ? -6.180 -4.837 11.770 1.00 95.50 169 GLY A N 1
ATOM 1316 C CA . GLY A 1 169 ? -6.467 -4.508 13.160 1.00 95.50 169 GLY A CA 1
ATOM 1317 C C . GLY A 1 169 ? -5.339 -4.920 14.099 1.00 95.50 169 GLY A C 1
ATOM 1318 O O . GLY A 1 169 ? -4.368 -5.569 13.713 1.00 95.50 169 GLY A O 1
ATOM 1319 N N . LYS A 1 170 ? -5.479 -4.521 15.358 1.00 94.75 170 LYS A N 1
ATOM 1320 C CA . LYS A 1 170 ? -4.604 -4.917 16.457 1.00 94.75 170 LYS A CA 1
ATOM 1321 C C . LYS A 1 170 ? -5.469 -5.552 17.533 1.00 94.75 170 LYS A C 1
ATOM 1323 O O . LYS A 1 170 ? -6.517 -5.010 17.877 1.00 94.75 170 LYS A O 1
ATOM 1328 N N . ASP A 1 171 ? -5.066 -6.723 18.019 1.00 92.38 171 ASP A N 1
ATOM 1329 C CA . ASP A 1 171 ? -5.803 -7.459 19.055 1.00 92.38 171 ASP A CA 1
ATOM 1330 C C . ASP A 1 171 ? -7.285 -7.712 18.675 1.00 92.38 171 ASP A C 1
ATOM 1332 O O . ASP A 1 171 ? -8.181 -7.709 19.516 1.00 92.38 171 ASP A O 1
ATOM 1336 N N . GLY A 1 172 ? -7.547 -7.915 17.375 1.00 91.94 172 GLY A N 1
ATOM 1337 C CA . GLY A 1 172 ? -8.873 -8.229 16.828 1.00 91.94 172 GLY A CA 1
ATOM 1338 C C . GLY A 1 172 ? -9.797 -7.032 16.573 1.00 91.94 172 GLY A C 1
ATOM 1339 O O . GLY A 1 172 ? -10.950 -7.244 16.198 1.00 91.94 172 GLY A O 1
ATOM 1340 N N . LYS A 1 173 ? -9.328 -5.790 16.744 1.00 95.50 173 LYS A N 1
ATOM 1341 C CA . LYS A 1 173 ? -10.124 -4.576 16.494 1.00 95.50 173 LYS A CA 1
ATOM 1342 C C . LYS A 1 173 ? -9.326 -3.473 15.791 1.00 95.50 173 LYS A C 1
ATOM 1344 O O . LYS A 1 173 ? -8.094 -3.512 15.794 1.00 95.50 173 LYS A O 1
ATOM 1349 N N . PRO A 1 174 ? -9.988 -2.467 15.196 1.00 97.75 174 PRO A N 1
ATOM 1350 C CA . PRO A 1 174 ? -9.285 -1.320 14.642 1.00 97.75 174 PRO A CA 1
ATOM 1351 C C . PRO A 1 174 ? -8.519 -0.562 15.722 1.00 97.75 174 PRO A C 1
ATOM 1353 O O . PRO A 1 174 ? -9.051 -0.284 16.797 1.00 97.75 174 PRO A O 1
ATOM 1356 N N . PHE A 1 175 ? -7.277 -0.203 15.417 1.00 96.94 175 PHE A N 1
ATOM 1357 C CA . PHE A 1 175 ? -6.413 0.559 16.313 1.00 96.94 175 PHE A CA 1
ATOM 1358 C C . PHE A 1 175 ? -5.853 1.752 15.542 1.00 96.94 175 PHE A C 1
ATOM 1360 O O . PHE A 1 175 ? -4.962 1.612 14.707 1.00 96.94 175 PHE A O 1
ATOM 1367 N N . TYR A 1 176 ? -6.418 2.935 15.769 1.00 96.38 176 TYR A N 1
ATOM 1368 C CA . TYR A 1 176 ? -6.011 4.157 15.087 1.00 96.38 176 TYR A CA 1
ATOM 1369 C C . TYR A 1 176 ? -4.893 4.864 15.857 1.00 96.38 176 TYR A C 1
ATOM 1371 O O . TYR A 1 176 ? -5.064 5.241 17.013 1.00 96.38 176 TYR A O 1
ATOM 1379 N N . ILE A 1 177 ? -3.759 5.097 15.198 1.00 93.94 177 ILE A N 1
ATOM 1380 C CA . ILE A 1 177 ? -2.680 5.944 15.719 1.00 93.94 177 ILE A CA 1
ATOM 1381 C C . ILE A 1 177 ? -2.669 7.230 14.906 1.00 93.94 177 ILE A C 1
ATOM 1383 O O . ILE A 1 177 ? -2.388 7.196 13.706 1.00 93.94 177 ILE A O 1
ATOM 1387 N N . ALA A 1 178 ? -2.950 8.361 15.550 1.00 91.38 178 ALA A N 1
ATOM 1388 C CA . ALA A 1 178 ? -2.853 9.654 14.890 1.00 91.38 178 ALA A CA 1
ATOM 1389 C C . ALA A 1 178 ? -1.403 9.921 14.470 1.00 91.38 178 ALA A C 1
ATOM 1391 O O . ALA A 1 178 ? -0.464 9.793 15.262 1.00 91.38 178 ALA A O 1
ATOM 1392 N N . GLY A 1 179 ? -1.217 10.273 13.200 1.00 86.25 179 GLY A N 1
ATOM 1393 C CA . GLY A 1 179 ? 0.091 10.636 12.679 1.00 86.25 179 GLY A CA 1
ATOM 1394 C C . GLY A 1 179 ? 0.527 12.020 13.171 1.00 86.25 179 GLY A C 1
ATOM 1395 O O . GLY A 1 179 ? -0.318 12.874 13.429 1.00 86.25 179 GLY A O 1
ATOM 1396 N N . PRO A 1 180 ? 1.839 12.312 13.200 1.00 85.62 180 PRO A N 1
ATOM 1397 C CA . PRO A 1 180 ? 2.360 13.621 13.616 1.00 85.62 180 PRO A CA 1
ATOM 1398 C C . PRO A 1 180 ? 1.934 14.787 12.704 1.00 85.62 180 PRO A C 1
ATOM 1400 O O . PRO A 1 180 ? 2.170 15.944 13.032 1.00 85.62 180 PRO A O 1
ATOM 1403 N N . TYR A 1 181 ? 1.337 14.488 11.547 1.00 84.69 181 TYR A N 1
ATOM 1404 C CA . TYR A 1 181 ? 0.853 15.467 10.574 1.00 84.69 181 TYR A CA 1
ATOM 1405 C C . TYR A 1 181 ? -0.675 15.440 10.404 1.00 84.69 181 TYR A C 1
ATOM 1407 O O . TYR A 1 181 ? -1.198 16.149 9.543 1.00 84.69 181 TYR A O 1
ATOM 1415 N N . ASP A 1 182 ? -1.396 14.619 11.176 1.00 87.12 182 ASP A N 1
ATOM 1416 C CA . ASP A 1 182 ? -2.857 14.615 11.137 1.00 87.12 182 ASP A CA 1
ATOM 1417 C C . ASP A 1 182 ? -3.393 15.872 11.830 1.00 87.12 182 ASP A C 1
ATOM 1419 O O . ASP A 1 182 ? -3.022 16.193 12.957 1.00 87.12 182 ASP A O 1
ATOM 1423 N N . SER A 1 183 ? -4.295 16.595 11.163 1.00 91.44 183 SER A N 1
ATOM 1424 C CA . SER A 1 183 ? -4.955 17.744 11.785 1.00 91.44 183 SER A CA 1
ATOM 1425 C C . SER A 1 183 ? -5.984 17.285 12.828 1.00 91.44 183 SER A C 1
ATOM 1427 O O . SER A 1 183 ? -6.602 16.229 12.647 1.00 91.44 183 SER A O 1
ATOM 1429 N N . PRO A 1 184 ? -6.281 18.094 13.862 1.00 93.62 184 PRO A N 1
ATOM 1430 C CA . PRO A 1 184 ? -7.332 17.775 14.833 1.00 93.62 184 PRO A CA 1
ATOM 1431 C C . PRO A 1 184 ? -8.684 17.456 14.177 1.00 93.62 184 PRO A C 1
ATOM 1433 O O . PRO A 1 184 ? -9.386 16.533 14.588 1.00 93.62 184 PRO A O 1
ATOM 1436 N N . LEU A 1 185 ? -9.025 18.165 13.093 1.00 95.00 185 LEU A N 1
ATOM 1437 C CA . LEU A 1 185 ? -10.231 17.898 12.311 1.00 95.00 185 LEU A CA 1
ATOM 1438 C C . LEU A 1 185 ? -10.201 16.509 11.660 1.00 95.00 185 LEU A C 1
ATOM 1440 O O . LEU A 1 185 ? -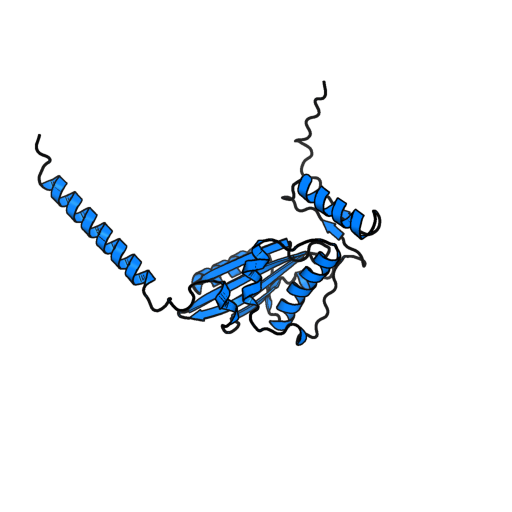11.210 15.806 11.681 1.00 95.00 185 LEU A O 1
ATOM 1444 N N . ARG A 1 186 ? -9.060 16.101 11.089 1.00 93.50 186 ARG A N 1
ATOM 1445 C CA . ARG A 1 186 ? -8.910 14.782 10.465 1.00 93.50 186 ARG A CA 1
ATOM 1446 C C . ARG A 1 186 ? -9.023 13.664 11.499 1.00 93.50 186 ARG A C 1
ATOM 1448 O O . ARG A 1 186 ? -9.745 12.700 11.247 1.00 93.50 186 ARG A O 1
ATOM 1455 N N . ILE A 1 187 ? -8.371 13.825 12.651 1.00 95.62 187 ILE A N 1
ATOM 1456 C CA . ILE A 1 187 ? -8.446 12.887 13.781 1.00 95.62 187 ILE A CA 1
ATOM 1457 C C . ILE A 1 187 ? -9.904 12.726 14.213 1.00 95.62 187 ILE A C 1
ATOM 1459 O O . ILE A 1 187 ? -10.420 11.609 14.236 1.00 95.62 187 ILE A O 1
ATOM 1463 N N . LYS A 1 188 ? -10.603 13.842 14.460 1.00 96.56 188 LYS A N 1
ATOM 1464 C CA . LYS A 1 188 ? -12.021 13.835 14.842 1.00 96.56 188 LYS A CA 1
ATOM 1465 C C . LYS A 1 188 ? -12.891 13.119 13.809 1.00 96.56 188 LYS A C 1
ATOM 1467 O O . LYS A 1 188 ? -13.701 12.282 14.179 1.00 96.56 188 LYS A O 1
ATOM 1472 N N . GLN A 1 189 ? -12.706 13.400 12.518 1.00 97.44 189 GLN A N 1
ATOM 1473 C CA . GLN A 1 189 ? -13.462 12.740 11.446 1.00 97.44 189 GLN A CA 1
ATOM 1474 C C . GLN A 1 189 ? -13.278 11.219 11.436 1.00 97.44 189 GLN A C 1
ATOM 1476 O O . GLN A 1 189 ? -14.240 10.494 11.194 1.00 97.44 189 GLN A O 1
ATOM 1481 N N . ILE A 1 190 ? -12.056 10.732 11.675 1.00 97.56 190 ILE A N 1
ATOM 1482 C CA . ILE A 1 190 ? -11.776 9.292 11.747 1.00 97.56 190 ILE A CA 1
ATOM 1483 C C . ILE A 1 190 ? -12.473 8.689 12.968 1.00 97.56 190 ILE A C 1
ATOM 1485 O O . ILE A 1 190 ? -13.200 7.710 12.826 1.00 97.56 190 ILE A O 1
ATOM 1489 N N . VAL A 1 191 ? -12.308 9.295 14.144 1.00 97.81 191 VAL A N 1
ATOM 1490 C CA . VAL A 1 191 ? -12.909 8.817 15.400 1.00 97.81 191 VAL A CA 1
ATOM 1491 C C . VAL A 1 191 ? -14.438 8.814 15.326 1.00 97.81 191 VAL A C 1
ATOM 1493 O O . VAL A 1 191 ? -15.059 7.814 15.680 1.00 97.81 191 VAL A O 1
ATOM 1496 N N . ASP A 1 192 ? -15.058 9.876 14.806 1.00 98.12 192 ASP A N 1
ATOM 1497 C CA . ASP A 1 192 ? -16.511 9.956 14.606 1.00 98.12 192 ASP A CA 1
ATOM 1498 C C . ASP A 1 192 ? -17.007 8.848 13.662 1.00 98.12 192 ASP A C 1
ATOM 1500 O O . ASP A 1 192 ? -18.032 8.213 13.920 1.00 98.12 192 ASP A O 1
ATOM 1504 N N . GLN A 1 193 ? -16.276 8.592 12.571 1.00 98.44 193 GLN A N 1
ATOM 1505 C CA . GLN A 1 193 ? -16.621 7.548 11.606 1.00 98.44 193 GLN A CA 1
ATOM 1506 C C . GLN A 1 193 ? -16.532 6.148 12.228 1.00 98.44 193 GLN A C 1
ATOM 1508 O O . GLN A 1 193 ? -17.459 5.350 12.065 1.00 98.44 193 GLN A O 1
ATOM 1513 N N . LEU A 1 194 ? -15.464 5.861 12.978 1.00 98.38 194 LEU A N 1
ATOM 1514 C CA . LEU A 1 194 ? -15.304 4.590 13.691 1.00 98.38 194 LEU A CA 1
ATOM 1515 C C . LEU A 1 194 ? -16.385 4.416 14.764 1.00 98.38 194 LEU A C 1
ATOM 1517 O O . LEU A 1 194 ? -17.029 3.371 14.816 1.00 98.38 194 LEU A O 1
ATOM 1521 N N . THR A 1 195 ? -16.670 5.466 15.535 1.00 98.31 195 THR A N 1
ATOM 1522 C CA . THR A 1 195 ? -17.715 5.471 16.571 1.00 98.31 195 THR A CA 1
ATOM 1523 C C . THR A 1 195 ? -19.091 5.205 15.970 1.00 98.31 195 THR A C 1
ATOM 1525 O O . THR A 1 195 ? -19.853 4.390 16.483 1.00 98.31 195 THR A O 1
ATOM 1528 N N . LYS A 1 196 ? -19.411 5.838 14.836 1.00 98.31 196 LYS A N 1
ATOM 1529 C CA . LYS A 1 196 ? -20.662 5.604 14.105 1.00 98.31 196 LYS A CA 1
ATOM 1530 C C . LYS A 1 196 ? -20.788 4.161 13.610 1.00 98.31 196 LYS A C 1
ATOM 1532 O O . LYS A 1 196 ? -21.899 3.640 13.549 1.00 98.31 196 LYS A O 1
ATOM 1537 N N . ARG A 1 197 ? -19.682 3.539 13.195 1.00 97.94 197 ARG A N 1
ATOM 1538 C CA . ARG A 1 197 ? -19.679 2.195 12.602 1.00 97.94 197 ARG A CA 1
ATOM 1539 C C . ARG A 1 197 ? -19.660 1.077 13.644 1.00 97.94 197 ARG A C 1
ATOM 1541 O O . ARG A 1 197 ? -20.313 0.063 13.417 1.00 97.94 197 ARG A O 1
ATOM 1548 N N . LEU A 1 198 ? -18.920 1.252 14.737 1.00 97.69 198 LEU A N 1
ATOM 1549 C CA . LEU A 1 198 ? -18.577 0.187 15.689 1.00 97.69 198 LEU A CA 1
ATOM 1550 C C . LEU A 1 198 ? -19.024 0.469 17.130 1.00 97.69 198 LEU A C 1
ATOM 1552 O O . LEU A 1 198 ? -18.921 -0.411 17.979 1.00 97.69 198 LEU A O 1
ATOM 1556 N N . GLY A 1 199 ? -19.513 1.676 17.417 1.00 97.50 199 GLY A N 1
ATOM 1557 C CA . GLY A 1 199 ? -19.702 2.158 18.783 1.00 97.50 199 GLY A CA 1
ATOM 1558 C C . GLY A 1 199 ? -18.399 2.676 19.413 1.00 97.50 199 GLY A C 1
ATOM 1559 O O . GLY A 1 199 ? -17.320 2.506 18.841 1.00 97.50 199 GLY A O 1
ATOM 1560 N N . PRO A 1 200 ? -18.488 3.331 20.584 1.00 94.56 200 PRO A N 1
ATOM 1561 C CA . PRO A 1 200 ? -17.339 3.958 21.244 1.00 94.56 200 PRO A CA 1
ATOM 1562 C C . PRO A 1 200 ? -16.270 2.958 21.716 1.00 94.56 200 PRO A C 1
ATOM 1564 O O . PRO A 1 200 ? -15.097 3.305 21.734 1.00 94.56 200 PRO A O 1
ATOM 1567 N N . ASP A 1 201 ? -16.655 1.716 22.032 1.00 96.06 201 ASP A N 1
ATOM 1568 C CA . ASP A 1 201 ? -15.741 0.677 22.539 1.00 96.06 201 ASP A CA 1
ATOM 1569 C C . ASP A 1 201 ? -15.219 -0.268 21.438 1.00 96.06 201 ASP A C 1
ATOM 1571 O O . ASP A 1 201 ? -14.461 -1.204 21.702 1.00 96.06 201 ASP A O 1
ATOM 1575 N N . GLY A 1 202 ? -15.641 -0.052 20.188 1.00 97.06 202 GLY A N 1
ATOM 1576 C CA . GLY A 1 202 ? -15.359 -0.948 19.065 1.00 97.06 202 GLY A CA 1
ATOM 1577 C C . GLY A 1 202 ? -13.978 -0.776 18.424 1.00 97.06 202 GLY A C 1
ATOM 1578 O O . GLY A 1 202 ? -13.641 -1.512 17.500 1.00 97.06 202 GLY A O 1
ATOM 1579 N N . PHE A 1 203 ? -13.183 0.193 18.878 1.00 98.12 203 PHE A N 1
ATOM 1580 C CA . PHE A 1 203 ? -11.850 0.503 18.359 1.00 98.12 203 PHE A CA 1
ATOM 1581 C C . PHE A 1 203 ? -10.968 1.100 19.462 1.00 98.12 203 PHE A C 1
ATOM 1583 O O . PHE A 1 203 ? -11.454 1.506 20.514 1.00 98.12 203 PHE A O 1
ATOM 1590 N N . GLU A 1 204 ? -9.663 1.160 19.222 1.00 97.38 204 GLU A N 1
ATOM 1591 C CA . GLU A 1 204 ? -8.720 1.910 20.056 1.00 97.38 204 GLU A CA 1
ATOM 1592 C C . GLU A 1 204 ? -8.167 3.110 19.296 1.00 97.38 204 GLU A C 1
ATOM 1594 O O . GLU A 1 204 ? -8.018 3.078 18.072 1.00 97.38 204 GLU A O 1
ATOM 1599 N N . VAL A 1 205 ? -7.864 4.180 20.030 1.00 95.31 205 VAL A N 1
ATOM 1600 C CA . VAL A 1 205 ? -7.245 5.382 19.478 1.00 95.31 205 VAL A CA 1
ATOM 1601 C C . VAL A 1 205 ? -6.085 5.834 20.354 1.00 95.31 205 VAL A C 1
ATOM 1603 O O . VAL A 1 205 ? -6.207 5.941 21.572 1.00 95.31 205 VAL A O 1
ATOM 1606 N N . VAL A 1 206 ? -4.958 6.134 19.715 1.00 94.12 206 VAL A N 1
ATOM 1607 C CA . VAL A 1 206 ? -3.807 6.791 20.331 1.00 94.12 206 VAL A CA 1
ATOM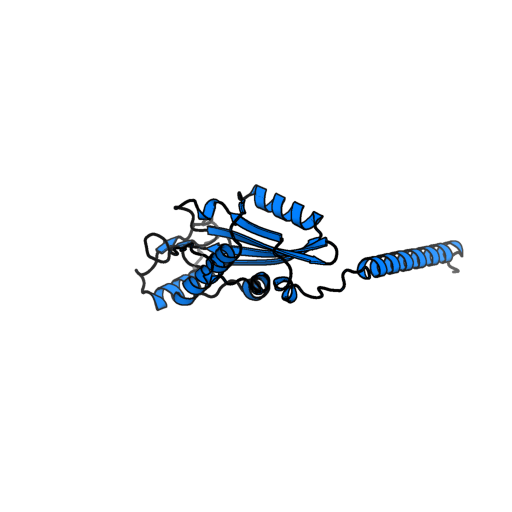 1608 C C . VAL A 1 206 ? -3.571 8.100 19.601 1.00 94.12 206 VAL A C 1
ATOM 1610 O O . VAL A 1 206 ? -3.334 8.116 18.394 1.00 94.12 206 VAL A O 1
ATOM 1613 N N . ILE A 1 207 ? -3.607 9.201 20.346 1.00 88.62 207 ILE A N 1
ATOM 1614 C CA . ILE A 1 207 ? -3.216 10.522 19.860 1.00 88.62 207 ILE A CA 1
ATOM 1615 C C . ILE A 1 207 ? -1.894 10.854 20.551 1.00 88.62 207 ILE A C 1
ATOM 1617 O O . ILE A 1 207 ? -1.906 11.155 21.746 1.00 88.62 207 ILE A O 1
ATOM 1621 N N . PRO A 1 208 ? -0.745 10.752 19.857 1.00 77.50 208 PRO A N 1
ATOM 1622 C CA . PRO A 1 208 ? 0.518 11.201 20.419 1.00 77.50 208 PRO A CA 1
ATOM 1623 C C . PRO A 1 208 ? 0.394 12.693 20.728 1.00 77.50 208 PRO A C 1
ATOM 1625 O O . PRO A 1 208 ? 0.095 13.482 19.832 1.00 77.50 208 PRO A O 1
ATOM 1628 N N . MET A 1 209 ? 0.596 13.089 21.984 1.00 66.00 209 MET A N 1
ATOM 1629 C CA . MET A 1 209 ? 0.671 14.508 22.314 1.00 66.00 209 MET A CA 1
ATOM 1630 C C . MET A 1 209 ? 1.931 15.088 21.660 1.00 66.00 209 MET A C 1
ATOM 1632 O O . MET A 1 209 ? 3.044 14.856 22.128 1.00 66.00 209 MET A O 1
ATOM 1636 N N . GLY A 1 210 ? 1.767 15.802 20.545 1.00 54.34 210 GLY A N 1
ATOM 1637 C CA . GLY A 1 210 ? 2.753 16.784 20.098 1.00 54.34 210 GLY A CA 1
ATOM 1638 C C . GLY A 1 210 ? 2.742 17.964 21.072 1.00 54.34 210 GLY A C 1
ATOM 1639 O O . GLY A 1 210 ? 1.676 18.283 21.591 1.00 54.34 210 GLY A O 1
ATOM 1640 N N . ASN A 1 211 ? 3.916 18.544 21.354 1.00 43.50 211 ASN A N 1
ATOM 1641 C CA . ASN A 1 211 ? 4.146 19.606 22.346 1.00 43.50 211 ASN A CA 1
ATOM 1642 C C . ASN A 1 211 ? 2.932 20.526 22.548 1.00 43.50 211 ASN A C 1
ATOM 1644 O O . ASN A 1 211 ? 2.490 21.202 21.620 1.00 43.50 211 ASN A O 1
ATOM 1648 N N . VAL A 1 212 ? 2.426 20.537 23.779 1.00 42.69 212 VAL A N 1
ATOM 1649 C CA . VAL A 1 212 ? 1.215 21.229 24.247 1.00 42.69 212 VAL A CA 1
ATOM 1650 C C . VAL A 1 212 ? 1.424 22.753 24.348 1.00 42.69 212 VAL A C 1
ATOM 1652 O O . VAL A 1 212 ? 0.827 23.408 25.192 1.00 42.69 212 VAL A O 1
ATOM 1655 N N . ASP A 1 213 ? 2.275 23.329 23.498 1.00 44.38 213 ASP A N 1
ATOM 1656 C CA . ASP A 1 213 ? 2.715 24.726 23.604 1.00 44.38 213 ASP A CA 1
ATOM 1657 C C . ASP A 1 213 ? 1.898 25.697 22.729 1.00 44.38 213 ASP A C 1
ATOM 1659 O O . ASP A 1 213 ? 2.197 26.885 22.715 1.00 44.38 213 ASP A O 1
ATOM 1663 N N . ASP A 1 214 ? 0.870 25.229 22.007 1.00 46.41 214 ASP A N 1
ATOM 1664 C CA . ASP A 1 214 ? 0.024 26.092 21.154 1.00 46.41 214 ASP A CA 1
ATOM 1665 C C . ASP A 1 214 ? -1.460 26.107 21.566 1.00 46.41 214 ASP A C 1
ATOM 1667 O O . ASP A 1 214 ? -2.313 26.653 20.869 1.00 46.41 214 ASP A O 1
ATOM 1671 N N . PHE A 1 215 ? -1.787 25.543 22.734 1.00 47.75 215 PHE A N 1
ATOM 1672 C CA . PHE A 1 215 ? -3.065 25.807 23.398 1.00 47.75 215 PHE A CA 1
ATOM 1673 C C . PHE A 1 215 ? -2.882 26.976 24.361 1.00 47.75 215 PHE A C 1
ATOM 1675 O O . PHE A 1 215 ? -2.883 26.818 25.579 1.00 47.75 215 PHE A O 1
ATOM 1682 N N . GLY A 1 216 ? -2.678 28.160 23.785 1.00 41.31 216 GLY A N 1
ATOM 1683 C CA . GLY A 1 216 ? -2.902 29.405 24.501 1.00 41.31 216 GLY A CA 1
ATOM 1684 C C . GLY A 1 216 ? -4.385 29.516 24.835 1.00 41.31 216 GLY A C 1
ATOM 1685 O O . GLY A 1 216 ? -5.181 29.941 23.999 1.00 41.31 216 GLY A O 1
ATOM 1686 N N . ASP A 1 217 ? -4.742 29.107 26.050 1.00 49.34 217 ASP A N 1
ATOM 1687 C CA . ASP A 1 217 ? -5.887 29.660 26.758 1.00 49.34 217 ASP A CA 1
ATOM 1688 C C . ASP A 1 217 ? -5.679 31.174 26.874 1.00 49.34 217 ASP A C 1
ATOM 1690 O O . ASP A 1 217 ? -4.775 31.604 27.580 1.00 49.34 217 ASP A O 1
ATOM 1694 N N . GLU A 1 218 ? -6.525 31.969 26.223 1.00 43.56 218 GLU A N 1
ATOM 1695 C CA . GLU A 1 218 ? -7.090 33.168 26.851 1.00 43.56 218 GLU A CA 1
ATOM 1696 C C . GLU A 1 218 ? -8.551 33.297 26.412 1.00 43.56 218 GLU A C 1
ATOM 1698 O O . GLU A 1 218 ? -8.898 33.853 25.367 1.00 43.56 218 GLU A O 1
ATOM 1703 N N . ALA A 1 219 ? -9.410 32.703 27.238 1.00 41.44 219 ALA A N 1
ATOM 1704 C CA . ALA A 1 219 ? -10.717 33.254 27.527 1.00 41.44 219 ALA A CA 1
ATOM 1705 C C . ALA A 1 219 ? -10.524 34.409 28.524 1.00 41.44 219 ALA A C 1
ATOM 1707 O O . ALA A 1 219 ? -10.098 34.160 29.650 1.00 41.44 219 ALA A O 1
ATOM 1708 N N . ASP A 1 220 ? -10.756 35.642 28.070 1.00 40.56 220 ASP A N 1
ATOM 1709 C CA . ASP A 1 220 ? -11.635 36.662 28.678 1.00 40.56 220 ASP A CA 1
ATOM 1710 C C . ASP A 1 220 ? -11.638 37.949 27.827 1.00 40.56 220 ASP A C 1
ATOM 1712 O O . ASP A 1 220 ? -10.556 38.525 27.568 1.00 40.56 220 ASP A O 1
#

Solvent-accessible surface area (backbone atoms only — not comparable to full-atom values): 12302 Å² total; per-residue (Å²): 137,81,82,52,71,69,62,57,52,54,52,52,51,51,52,49,51,52,50,51,53,53,50,51,52,51,51,68,70,62,47,88,65,71,85,67,90,51,73,70,62,41,18,80,42,56,77,63,48,29,36,32,27,53,41,67,75,40,95,86,49,52,48,34,43,40,37,42,28,19,48,42,75,85,59,25,32,34,38,19,36,37,36,31,29,41,16,40,56,5,32,64,39,39,41,66,48,78,29,50,56,67,57,43,53,55,51,52,56,58,51,52,76,80,42,59,71,40,80,50,60,58,28,43,55,48,34,53,54,51,53,30,36,50,55,8,42,79,51,73,43,72,53,30,78,44,38,75,60,15,59,30,48,53,53,80,65,55,32,84,78,31,86,77,83,84,84,63,32,50,98,86,29,39,38,42,68,58,53,99,82,60,49,73,67,56,52,48,53,51,51,52,42,40,30,74,68,54,40,80,84,47,48,47,78,45,72,74,84,68,81,84,81,80,73,75,83,77,91,130

pLDDT: mean 85.92, std 17.63, range [40.56, 98.75]

Mean predicted aligned error: 10.9 Å